Protein AF-A0A520BEA4-F1 (afdb_monomer)

Radius of gyration: 21.41 Å; Cα contacts (8 Å, |Δi|>4): 292; chains: 1; bounding box: 51×86×41 Å

Secondary structure (DSSP, 8-state):
--------------PEEEEEEETTEEEEEEE-GGG-----SS--HHHHHHHHHHHTTS--HHHHHHHHHHHHHHT--HHHHHHHHHHHHHHHS-TTT-HHHHHHHHHHHHHHTTB-EEEEEETTEEEEEEE--S--TTS-EEEETTEEEEETTGGGTGGG--GGGPEEP----TT--BPPP----------GGGPPP---EEEETTEEEE-

Sequence (211 aa):
MLLTYMLLCGISVMAQNRSFEFYDGTFNFNLDSSLIISTVNKPTTAEALNFYSKIESADTRTIISALKAYQEKHHLNDWIYYQLIRKTAEEISPKAENYFSYTLYKWYLLSKCGYDARIAIGNNQIVFYVNNDEDISDIPFFMIGDKKYMCLNYHDYGKLFKQSVYVPVKLKIPEATKPFSYKVTRMPEFKPETYEEKDLQFSYKQKVYHF

pLDDT: mean 88.9, std 13.66, range [36.91, 98.56]

Mean predicted aligned error: 8.43 Å

Solvent-accessible surface area (backbone atoms only — not comparable to full-atom values): 12857 Å² total; per-residue (Å²): 140,83,87,81,83,79,82,79,82,79,78,81,79,73,56,44,80,46,72,47,82,52,85,91,44,70,51,62,41,60,45,47,65,64,68,62,72,94,66,76,82,59,51,39,63,68,53,54,52,51,49,48,61,50,50,72,75,26,88,54,64,64,41,49,49,37,52,50,52,49,31,62,76,68,66,47,38,54,42,59,40,48,53,50,43,46,53,55,20,36,76,72,33,42,52,91,82,28,53,55,54,18,50,50,43,35,48,50,52,45,20,76,69,24,30,28,53,50,47,24,33,32,90,75,33,74,45,41,27,32,28,35,92,71,96,65,82,99,53,63,65,51,72,61,88,93,44,36,31,37,44,73,54,50,86,82,44,58,91,74,61,58,78,92,56,47,46,70,54,94,74,84,60,92,65,26,68,39,70,51,50,81,59,81,85,73,79,71,84,76,54,80,91,73,67,78,90,72,82,48,72,52,73,56,94,93,41,79,44,79,91

Structure (mmCIF, N/CA/C/O backbone):
data_AF-A0A520BEA4-F1
#
_entry.id   AF-A0A520BEA4-F1
#
loop_
_atom_site.group_PDB
_atom_site.id
_atom_site.type_symbol
_atom_site.label_atom_id
_atom_site.label_alt_id
_atom_site.label_comp_id
_atom_site.label_asym_id
_atom_site.label_entity_id
_atom_site.label_seq_id
_atom_site.pdbx_PDB_ins_code
_atom_site.Cartn_x
_atom_site.Cartn_y
_atom_site.Cartn_z
_atom_site.occupancy
_atom_site.B_iso_or_equiv
_atom_site.auth_seq_id
_atom_site.auth_comp_id
_atom_site.auth_asym_id
_atom_site.auth_atom_id
_atom_site.pdbx_PDB_model_num
ATOM 1 N N . MET A 1 1 ? 14.224 54.938 -21.711 1.00 40.47 1 MET A N 1
ATOM 2 C CA . MET A 1 1 ? 12.897 54.340 -21.466 1.00 40.47 1 MET A CA 1
ATOM 3 C C . MET A 1 1 ? 12.920 52.918 -22.016 1.00 40.47 1 MET A C 1
ATOM 5 O O . MET A 1 1 ? 12.660 52.728 -23.193 1.00 40.47 1 MET A O 1
ATOM 9 N N . LEU A 1 2 ? 13.350 51.944 -21.208 1.00 36.91 2 LEU A N 1
ATOM 10 C CA . LEU A 1 2 ? 13.285 50.517 -21.543 1.00 36.91 2 LEU A CA 1
ATOM 11 C C . LEU A 1 2 ? 12.286 49.885 -20.573 1.00 36.91 2 LEU A C 1
ATOM 13 O O . LEU A 1 2 ? 12.537 49.868 -19.371 1.00 36.91 2 LEU A O 1
ATOM 17 N N . LEU A 1 3 ? 11.142 49.434 -21.089 1.00 39.47 3 LEU A N 1
ATOM 18 C CA . LEU A 1 3 ? 10.190 48.630 -20.329 1.00 39.47 3 LEU A CA 1
ATOM 19 C C . LEU A 1 3 ? 10.568 47.156 -20.485 1.00 39.47 3 LEU A C 1
ATOM 21 O O . LEU A 1 3 ? 10.434 46.580 -21.563 1.00 39.47 3 LEU A O 1
ATOM 25 N N . THR A 1 4 ? 11.022 46.557 -19.393 1.00 40.44 4 THR A N 1
ATOM 26 C CA . THR A 1 4 ? 11.214 45.115 -19.259 1.00 40.44 4 THR A CA 1
ATOM 27 C C . THR A 1 4 ? 9.857 44.478 -18.962 1.00 40.44 4 THR A C 1
ATOM 29 O O . THR A 1 4 ? 9.287 44.707 -17.898 1.00 40.44 4 THR A O 1
ATOM 32 N N . TYR A 1 5 ? 9.318 43.688 -19.892 1.00 41.72 5 TYR A N 1
ATOM 33 C CA . TYR A 1 5 ? 8.146 42.850 -19.627 1.00 41.72 5 TYR A CA 1
ATOM 34 C C . TYR A 1 5 ? 8.597 41.585 -18.891 1.00 41.72 5 TYR A C 1
ATOM 36 O O . TYR A 1 5 ? 9.190 40.684 -19.480 1.00 41.72 5 TYR A O 1
ATOM 44 N N . MET A 1 6 ? 8.326 41.528 -17.589 1.00 44.56 6 MET A N 1
ATOM 45 C CA . MET A 1 6 ? 8.467 40.313 -16.795 1.00 44.56 6 MET A CA 1
ATOM 46 C C . MET A 1 6 ? 7.181 39.493 -16.958 1.00 44.56 6 MET A C 1
ATOM 48 O O . MET A 1 6 ? 6.139 39.826 -16.397 1.00 44.56 6 MET A O 1
ATOM 52 N N . LEU A 1 7 ? 7.241 38.442 -17.776 1.00 41.56 7 LEU A N 1
ATOM 53 C CA . LEU A 1 7 ? 6.174 37.449 -17.903 1.00 41.56 7 LEU A CA 1
ATOM 54 C C . LEU A 1 7 ? 6.155 36.585 -16.634 1.00 41.56 7 LEU A C 1
ATOM 56 O O . LEU A 1 7 ? 6.936 35.647 -16.489 1.00 41.56 7 LEU A O 1
ATOM 60 N N . LEU A 1 8 ? 5.262 36.916 -15.702 1.00 46.19 8 LEU A N 1
ATOM 61 C CA . LEU A 1 8 ? 4.878 36.026 -14.610 1.00 46.19 8 LEU A CA 1
ATOM 62 C C . LEU A 1 8 ? 4.000 34.910 -15.186 1.00 46.19 8 LEU A C 1
ATOM 64 O O . LEU A 1 8 ? 2.809 35.090 -15.430 1.00 46.19 8 LEU A O 1
ATOM 68 N N . CYS A 1 9 ? 4.608 33.750 -15.423 1.00 43.88 9 CYS A N 1
ATOM 69 C CA . CYS A 1 9 ? 3.880 32.524 -15.709 1.00 43.88 9 CYS A CA 1
ATOM 70 C C . CYS A 1 9 ? 3.243 32.039 -14.398 1.00 43.88 9 CYS A C 1
ATOM 72 O O . CYS A 1 9 ? 3.907 31.446 -13.549 1.00 43.88 9 CYS A O 1
ATOM 74 N N . GLY A 1 10 ? 1.966 32.361 -14.193 1.00 45.38 10 GLY A N 1
ATOM 75 C CA . GLY A 1 10 ? 1.183 31.819 -13.091 1.00 45.38 10 GLY A CA 1
ATOM 76 C C . GLY A 1 10 ? 0.816 30.369 -13.385 1.00 45.38 10 GLY A C 1
ATOM 77 O O . GLY A 1 10 ? -0.134 30.115 -14.119 1.00 45.38 10 GLY A O 1
ATOM 78 N N . ILE A 1 11 ? 1.544 29.415 -12.806 1.00 44.84 11 ILE A N 1
ATOM 79 C CA . ILE A 1 11 ? 1.041 28.046 -12.687 1.00 44.84 11 ILE A CA 1
ATOM 80 C C . ILE A 1 11 ? 0.104 28.048 -11.480 1.00 44.84 11 ILE A C 1
ATOM 82 O O . ILE A 1 11 ? 0.554 27.987 -10.337 1.00 44.84 11 ILE A O 1
ATOM 86 N N . SER A 1 12 ? -1.205 28.149 -11.708 1.00 46.19 12 SER A N 1
ATOM 87 C CA . SER A 1 12 ? -2.172 27.827 -10.660 1.00 46.19 12 SER A CA 1
ATOM 88 C C . SER A 1 12 ? -2.213 26.306 -10.507 1.00 46.19 12 SER A C 1
ATOM 90 O O . SER A 1 12 ? -2.948 25.618 -11.217 1.00 46.19 12 SER A O 1
ATOM 92 N N . VAL A 1 13 ? -1.394 25.768 -9.606 1.00 48.66 13 VAL A N 1
ATOM 93 C CA . VAL A 1 13 ? -1.541 24.385 -9.147 1.00 48.66 13 VAL A CA 1
ATOM 94 C C . VAL A 1 13 ? -2.756 24.357 -8.223 1.00 48.66 13 VAL A C 1
ATOM 96 O O . VAL A 1 13 ? -2.696 24.796 -7.077 1.00 48.66 13 VAL A O 1
ATOM 99 N N . MET A 1 14 ? -3.900 23.916 -8.746 1.00 56.31 14 MET A N 1
ATOM 100 C CA . MET A 1 14 ? -5.114 23.751 -7.948 1.00 56.31 14 MET A CA 1
ATOM 101 C C . MET A 1 14 ? -5.023 22.411 -7.228 1.00 56.31 14 MET A C 1
ATOM 103 O O . MET A 1 14 ? -5.387 21.368 -7.771 1.00 56.31 14 MET A O 1
ATOM 107 N N . ALA A 1 15 ? -4.497 22.433 -6.011 1.00 64.00 15 ALA A N 1
ATOM 108 C CA . ALA A 1 15 ? -4.550 21.274 -5.148 1.00 64.00 15 ALA A CA 1
ATOM 109 C C . ALA A 1 15 ? -6.000 21.051 -4.685 1.00 64.00 15 ALA A C 1
ATOM 111 O O . ALA A 1 15 ? -6.657 21.972 -4.196 1.00 64.00 15 ALA A O 1
ATOM 112 N N . GLN A 1 16 ? -6.525 19.845 -4.889 1.00 82.50 16 GLN A N 1
ATOM 113 C CA . GLN A 1 16 ? -7.922 19.530 -4.597 1.00 82.50 16 GLN A CA 1
ATOM 114 C C . GLN A 1 16 ? -8.034 18.958 -3.189 1.00 82.50 16 GLN A C 1
ATOM 116 O O . GLN A 1 16 ? -7.419 17.942 -2.874 1.00 82.50 16 GLN A O 1
ATOM 121 N N . ASN A 1 17 ? -8.847 19.581 -2.339 1.00 90.69 17 ASN A N 1
ATOM 122 C CA . ASN A 1 17 ? -9.174 18.996 -1.044 1.00 90.69 17 ASN A CA 1
ATOM 123 C C . ASN A 1 17 ? -10.128 17.815 -1.252 1.00 90.69 17 ASN A C 1
ATOM 125 O O . ASN A 1 17 ? -11.163 17.948 -1.904 1.00 90.69 17 ASN A O 1
ATOM 129 N N . ARG A 1 18 ? -9.759 16.662 -0.702 1.00 94.25 18 ARG A N 1
ATOM 130 C CA . ARG A 1 18 ? -10.525 15.418 -0.728 1.00 94.25 18 ARG A CA 1
ATOM 131 C C . ARG A 1 18 ? -10.861 15.016 0.698 1.00 94.25 18 ARG A C 1
ATOM 133 O O . ARG A 1 18 ? -10.076 15.248 1.622 1.00 94.25 18 ARG A O 1
ATOM 140 N N . SER A 1 19 ? -12.023 14.405 0.876 1.00 95.94 19 SER A N 1
ATOM 141 C CA . SER A 1 19 ? -12.445 13.911 2.176 1.00 95.94 19 SER A CA 1
ATOM 142 C C . SER A 1 19 ? -13.361 12.707 2.053 1.00 95.94 19 SER A C 1
ATOM 144 O O . SER A 1 19 ? -14.076 12.545 1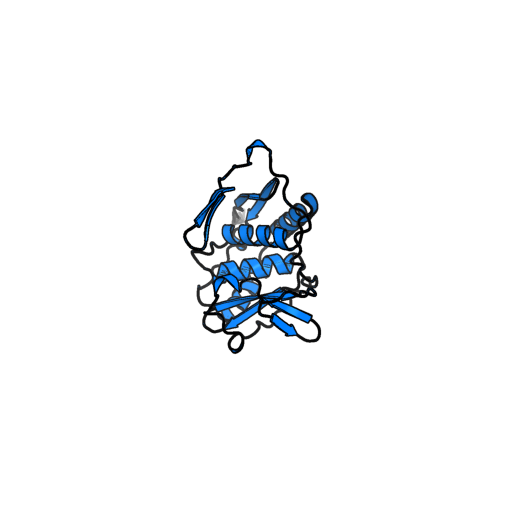.067 1.00 95.94 19 SER A O 1
ATOM 146 N N . PHE A 1 20 ? -13.322 11.850 3.067 1.00 96.44 20 PHE A N 1
ATOM 147 C CA . PHE A 1 20 ? -14.242 10.732 3.195 1.00 96.44 20 PHE A CA 1
ATOM 148 C C . PHE A 1 20 ? -14.382 10.303 4.656 1.00 96.44 20 PHE A C 1
ATOM 150 O O . PHE A 1 20 ? -13.460 10.455 5.460 1.00 96.44 20 PHE A O 1
ATOM 157 N N . GLU A 1 21 ? -15.527 9.717 4.998 1.00 94.50 21 GLU A N 1
ATOM 158 C CA . GLU A 1 21 ? -15.724 9.075 6.300 1.00 94.50 21 GLU A CA 1
ATOM 159 C C . GLU A 1 21 ? -14.868 7.811 6.418 1.00 94.50 21 GLU A C 1
ATOM 161 O O . GLU A 1 21 ? -14.779 7.003 5.482 1.00 94.50 21 GLU A O 1
ATOM 166 N N . PHE A 1 22 ? -14.211 7.641 7.562 1.00 93.56 22 PHE A N 1
ATOM 167 C CA . PHE A 1 22 ? -13.384 6.482 7.857 1.00 93.56 22 PHE A CA 1
ATOM 168 C C . PHE A 1 22 ? -13.255 6.272 9.364 1.00 93.56 22 PHE A C 1
ATOM 170 O O . PHE A 1 22 ? -12.781 7.158 10.069 1.00 93.56 22 PHE A O 1
ATOM 177 N N . TYR A 1 23 ? -13.568 5.070 9.852 1.00 89.44 23 TYR A N 1
ATOM 178 C CA . TYR A 1 23 ? -13.536 4.786 11.291 1.00 89.44 23 TYR A CA 1
ATOM 179 C C . TYR A 1 23 ? -14.450 5.783 12.039 1.00 89.44 23 TYR A C 1
ATOM 181 O O . TYR A 1 23 ? -15.554 6.049 11.571 1.00 89.44 23 TYR A O 1
ATOM 189 N N . ASP A 1 24 ? -13.986 6.385 13.131 1.00 86.06 24 ASP A N 1
ATOM 190 C CA . ASP A 1 24 ? -14.766 7.316 13.960 1.00 86.06 24 ASP A CA 1
ATOM 191 C C . ASP A 1 24 ? -14.642 8.796 13.516 1.00 86.06 24 ASP A C 1
ATOM 193 O O . ASP A 1 24 ? -14.728 9.711 14.338 1.00 86.06 24 ASP A O 1
ATOM 197 N N . GLY A 1 25 ? -14.361 9.074 12.237 1.00 90.75 25 GLY A N 1
ATOM 198 C CA . GLY A 1 25 ? -14.144 10.447 11.773 1.00 90.75 25 GLY A CA 1
ATOM 199 C C . GLY A 1 25 ? -14.131 10.644 10.259 1.00 90.75 25 GLY A C 1
ATOM 200 O O . GLY A 1 25 ? -14.373 9.731 9.473 1.00 90.75 25 GLY A O 1
ATOM 201 N N . THR A 1 26 ? -13.834 11.877 9.847 1.00 95.56 26 THR A N 1
ATOM 202 C CA . THR A 1 26 ? -13.618 12.244 8.443 1.00 95.56 26 THR A CA 1
ATOM 203 C C . THR A 1 26 ? -12.128 12.420 8.200 1.00 95.56 26 THR A C 1
ATOM 205 O O . THR A 1 26 ? -11.489 13.302 8.786 1.00 95.56 26 THR A O 1
ATOM 208 N N . PHE A 1 27 ? -11.568 11.606 7.310 1.00 97.88 27 PHE A N 1
ATOM 209 C CA . PHE A 1 27 ? -10.221 11.825 6.811 1.00 97.88 27 PHE A CA 1
ATOM 210 C C . PHE A 1 27 ? -10.254 12.930 5.758 1.00 97.88 27 PHE A C 1
ATOM 212 O O . PHE A 1 27 ? -11.071 12.889 4.841 1.00 97.88 27 PHE A O 1
ATOM 219 N N . ASN A 1 28 ? -9.375 13.920 5.900 1.00 97.44 28 ASN A N 1
ATOM 220 C CA . ASN A 1 28 ? -9.241 15.041 4.978 1.00 97.44 28 ASN A CA 1
ATOM 221 C C . ASN A 1 28 ? -7.795 15.094 4.501 1.00 97.44 28 ASN A C 1
ATOM 223 O O . ASN A 1 28 ? -6.873 15.032 5.316 1.00 97.44 28 ASN A O 1
ATOM 227 N N . PHE A 1 29 ? -7.594 15.242 3.199 1.00 95.69 29 PHE A N 1
ATOM 228 C CA . PHE A 1 29 ? -6.266 15.406 2.630 1.00 95.69 29 PHE A CA 1
ATOM 229 C C . PHE A 1 29 ? -6.307 16.308 1.405 1.00 95.69 29 PHE A C 1
ATOM 231 O O . PHE A 1 29 ? -7.340 16.499 0.766 1.00 95.69 29 PHE A O 1
ATOM 238 N N . ASN A 1 30 ? -5.155 16.880 1.091 1.00 92.69 30 ASN A N 1
ATOM 239 C CA . ASN A 1 30 ? -4.973 17.703 -0.084 1.00 92.69 30 ASN A CA 1
ATOM 240 C C . ASN A 1 30 ? -4.277 16.871 -1.167 1.00 92.69 30 ASN A C 1
ATOM 242 O O . ASN A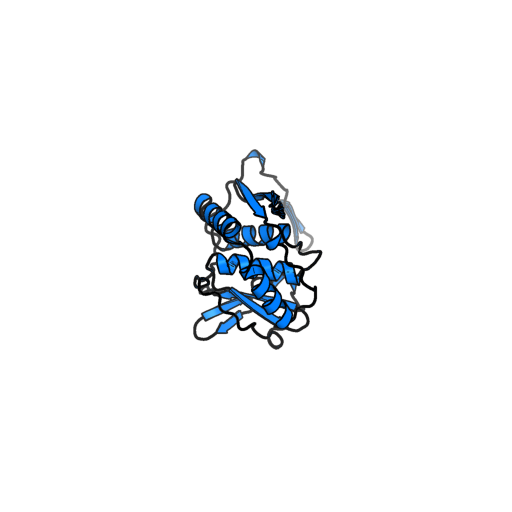 1 30 ? -3.242 16.254 -0.907 1.00 92.69 30 ASN A O 1
ATOM 246 N N . LEU A 1 31 ? -4.877 16.825 -2.354 1.00 90.38 31 LEU A N 1
ATOM 247 C CA . LEU A 1 31 ? -4.342 16.135 -3.516 1.00 90.38 31 LEU A CA 1
ATOM 248 C C . LEU A 1 31 ? -3.767 17.161 -4.490 1.00 90.38 31 LEU A C 1
ATOM 250 O O . LEU A 1 31 ? -4.496 17.789 -5.263 1.00 90.38 31 LEU A O 1
ATOM 254 N N . ASP A 1 32 ? -2.450 17.329 -4.439 1.00 88.88 32 ASP A N 1
ATOM 255 C CA . ASP A 1 32 ? -1.724 18.097 -5.440 1.00 88.88 32 ASP A CA 1
ATOM 256 C C . ASP A 1 32 ? -1.799 17.396 -6.805 1.00 88.88 32 ASP A C 1
ATOM 258 O O . ASP A 1 32 ? -1.722 16.170 -6.895 1.00 88.88 32 ASP A O 1
ATOM 262 N N . SER A 1 33 ? -1.939 18.161 -7.888 1.00 88.69 33 SER A N 1
ATOM 263 C CA . SER A 1 33 ? -2.047 17.583 -9.235 1.00 88.69 33 SER A CA 1
ATOM 264 C C . SER A 1 33 ? -0.785 16.810 -9.649 1.00 88.69 33 SER A C 1
ATOM 266 O O . SER A 1 33 ? -0.883 15.865 -10.428 1.00 88.69 33 SER A O 1
ATOM 268 N N . SER A 1 34 ? 0.388 17.152 -9.099 1.00 90.50 34 SER A N 1
ATOM 269 C CA . SER A 1 34 ? 1.639 16.405 -9.302 1.00 90.50 34 SER A CA 1
ATOM 270 C C . SER A 1 34 ? 1.606 14.991 -8.717 1.00 90.50 34 SER A C 1
ATOM 272 O O . SER A 1 34 ? 2.386 14.141 -9.139 1.00 90.50 34 SER A O 1
ATOM 274 N N . LEU A 1 35 ? 0.680 14.707 -7.794 1.00 92.19 35 LEU A N 1
ATOM 275 C CA . LEU A 1 35 ? 0.478 13.373 -7.237 1.00 92.19 35 LEU A CA 1
ATOM 276 C C . LEU A 1 35 ? -0.345 12.469 -8.154 1.00 92.19 35 LEU A C 1
ATOM 278 O O . LEU A 1 35 ? -0.434 11.281 -7.861 1.00 92.19 35 LEU A O 1
ATOM 282 N N . ILE A 1 36 ? -0.931 12.981 -9.241 1.00 93.44 36 ILE A N 1
ATOM 283 C CA . ILE A 1 36 ? -1.714 12.200 -10.207 1.00 93.44 36 ILE A CA 1
ATOM 284 C C . ILE A 1 36 ? -0.777 11.714 -11.322 1.00 93.44 36 ILE A C 1
ATOM 286 O O . ILE A 1 36 ? -0.518 12.403 -12.310 1.00 93.44 36 ILE A O 1
ATOM 290 N N . ILE A 1 37 ? -0.243 10.503 -11.162 1.00 94.88 37 ILE A N 1
ATOM 291 C CA . ILE A 1 37 ? 0.755 9.924 -12.061 1.00 94.88 37 ILE A CA 1
ATOM 292 C C . ILE A 1 37 ? 0.074 9.056 -13.116 1.00 94.88 37 ILE A C 1
ATOM 294 O O . ILE A 1 37 ? -0.406 7.954 -12.838 1.00 94.88 37 ILE A O 1
ATOM 298 N N . SER A 1 38 ? 0.111 9.512 -14.369 1.00 89.94 38 SER A N 1
ATOM 299 C CA . SER A 1 38 ? -0.324 8.691 -15.500 1.00 89.94 38 SER A CA 1
ATOM 300 C C . SER A 1 38 ? 0.540 7.430 -15.603 1.00 89.94 38 SER A C 1
ATOM 302 O O . SER A 1 38 ? 1.764 7.501 -15.760 1.00 89.94 38 SER A O 1
ATOM 304 N N . THR A 1 39 ? -0.117 6.276 -15.491 1.00 91.94 39 THR A N 1
ATOM 305 C CA . THR A 1 39 ? 0.502 4.950 -15.497 1.00 91.94 39 THR A CA 1
ATOM 306 C C . THR A 1 39 ? -0.229 4.077 -16.509 1.00 91.94 39 THR A C 1
ATOM 308 O O . THR A 1 39 ? -1.457 4.000 -16.489 1.00 91.94 39 THR A O 1
ATOM 311 N N . VAL A 1 40 ? 0.498 3.377 -17.378 1.00 91.25 40 VAL A N 1
ATOM 312 C CA . VAL A 1 40 ? -0.112 2.394 -18.285 1.00 91.25 40 VAL A CA 1
ATOM 313 C C . VAL A 1 40 ? -0.555 1.181 -17.465 1.00 91.25 40 VAL A C 1
ATOM 315 O O . VAL A 1 40 ? 0.211 0.688 -16.638 1.00 91.25 40 VAL A O 1
ATOM 318 N N . ASN A 1 41 ? -1.771 0.670 -17.687 1.00 91.62 41 ASN A N 1
ATOM 319 C CA . ASN A 1 41 ? -2.283 -0.521 -16.994 1.00 91.62 41 ASN A CA 1
ATOM 320 C C . ASN A 1 41 ? -1.648 -1.818 -17.544 1.00 91.62 41 ASN A C 1
ATOM 322 O O . ASN A 1 41 ? -2.313 -2.696 -18.090 1.00 91.62 41 ASN A O 1
ATOM 326 N N . LYS A 1 42 ? -0.319 -1.897 -17.454 1.00 93.62 42 LYS A N 1
ATOM 327 C CA . LYS A 1 42 ? 0.512 -3.019 -17.882 1.00 93.62 42 LYS A CA 1
ATOM 328 C C . LYS A 1 42 ? 1.596 -3.244 -16.826 1.00 93.62 42 LYS A C 1
ATOM 330 O O . LYS A 1 42 ? 2.623 -2.561 -16.861 1.00 93.62 42 LYS A O 1
ATOM 335 N N . PRO A 1 43 ? 1.391 -4.185 -15.887 1.00 95.38 43 PRO A N 1
ATOM 336 C CA . PRO A 1 43 ? 2.343 -4.431 -14.813 1.00 95.38 43 PRO A CA 1
ATOM 337 C C . PRO A 1 43 ? 3.713 -4.858 -15.343 1.00 95.38 43 PRO A C 1
ATOM 339 O O . PRO A 1 43 ? 3.895 -5.977 -15.821 1.00 95.38 43 PRO A O 1
ATOM 342 N N . THR A 1 44 ? 4.695 -3.961 -15.244 1.00 96.69 44 THR A N 1
ATOM 343 C CA . THR A 1 44 ? 6.106 -4.242 -15.540 1.00 96.69 44 THR A CA 1
ATOM 344 C C . THR A 1 44 ? 7.005 -3.555 -14.518 1.00 96.69 44 THR A C 1
ATOM 346 O O . THR A 1 44 ? 6.658 -2.506 -13.974 1.00 96.69 44 THR A O 1
ATOM 349 N N . THR A 1 45 ? 8.188 -4.122 -14.276 1.00 96.75 45 THR A N 1
ATOM 350 C CA . THR A 1 45 ? 9.200 -3.504 -13.405 1.00 96.75 45 THR A CA 1
ATOM 351 C C . THR A 1 45 ? 9.591 -2.112 -13.892 1.00 96.75 45 THR A C 1
ATOM 353 O O . THR A 1 45 ? 9.721 -1.206 -13.078 1.00 96.75 45 THR A O 1
ATOM 356 N N . ALA A 1 46 ? 9.726 -1.918 -15.208 1.00 96.00 46 ALA A N 1
ATOM 357 C CA . ALA A 1 46 ? 10.053 -0.616 -15.787 1.00 96.00 46 ALA A CA 1
ATOM 358 C C . ALA A 1 46 ? 8.987 0.440 -15.454 1.00 96.00 46 ALA A C 1
ATOM 360 O O . ALA A 1 46 ? 9.336 1.532 -15.014 1.00 96.00 46 ALA A O 1
ATOM 361 N N . GLU A 1 47 ? 7.699 0.098 -15.571 1.00 96.94 47 GLU A N 1
ATOM 362 C CA . GLU A 1 47 ? 6.626 1.037 -15.226 1.00 96.94 47 GLU A CA 1
ATOM 363 C C . GLU A 1 47 ? 6.529 1.317 -13.726 1.00 96.94 47 GLU A C 1
ATOM 365 O O . GLU A 1 47 ? 6.282 2.454 -13.336 1.00 96.94 47 GLU A O 1
ATOM 370 N N . ALA A 1 48 ? 6.788 0.328 -12.865 1.00 97.50 48 ALA A N 1
ATOM 371 C CA . ALA A 1 48 ? 6.848 0.566 -11.422 1.00 97.50 48 ALA A CA 1
ATOM 372 C C . ALA A 1 48 ? 7.985 1.533 -11.040 1.00 97.50 48 ALA A C 1
ATOM 374 O O . ALA A 1 48 ? 7.795 2.414 -10.202 1.00 97.50 48 ALA A O 1
ATOM 375 N N . LEU A 1 49 ? 9.155 1.402 -11.676 1.00 96.81 49 LEU A N 1
ATOM 376 C CA . LEU A 1 49 ? 10.288 2.310 -11.467 1.00 96.81 49 LEU A CA 1
ATOM 377 C C . LEU A 1 49 ? 10.010 3.714 -12.025 1.00 96.81 49 LEU A C 1
ATOM 379 O O . LEU A 1 49 ? 10.342 4.705 -11.378 1.00 96.81 49 LEU A O 1
ATOM 383 N N . ASN A 1 50 ? 9.363 3.803 -13.189 1.00 96.56 50 ASN A N 1
ATOM 384 C CA . ASN A 1 50 ? 8.919 5.062 -13.788 1.00 96.56 50 ASN A CA 1
ATOM 385 C C . ASN A 1 50 ? 7.913 5.791 -12.884 1.00 96.56 50 ASN A C 1
ATOM 387 O O . ASN A 1 50 ? 8.077 6.978 -12.610 1.00 96.56 50 ASN A O 1
ATOM 391 N N . PHE A 1 51 ? 6.908 5.072 -12.371 1.00 97.56 51 PHE A N 1
ATOM 392 C CA . PHE A 1 51 ? 5.966 5.597 -11.383 1.00 97.56 51 PHE A CA 1
ATOM 393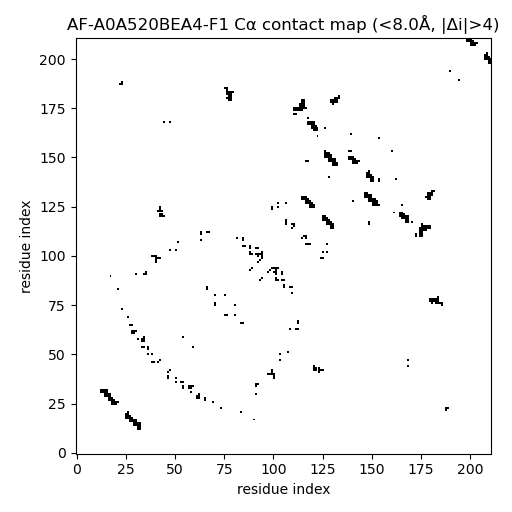 C C . PHE A 1 51 ? 6.702 6.138 -10.156 1.00 97.56 51 PHE A C 1
ATOM 395 O O . PHE A 1 51 ? 6.499 7.295 -9.792 1.00 97.56 51 PHE A O 1
ATOM 402 N N . TYR A 1 52 ? 7.592 5.331 -9.565 1.00 97.25 52 TYR A N 1
ATOM 403 C CA . TYR A 1 52 ? 8.349 5.721 -8.376 1.00 97.25 52 TYR A CA 1
ATOM 404 C C . TYR A 1 52 ? 9.170 6.998 -8.607 1.00 97.25 52 TYR A C 1
ATOM 406 O O . TYR A 1 52 ? 9.115 7.925 -7.805 1.00 97.25 52 TYR A O 1
ATOM 414 N N . SER A 1 53 ? 9.888 7.082 -9.730 1.00 95.62 53 SER A N 1
ATOM 415 C CA . SER A 1 53 ? 10.687 8.264 -10.066 1.00 95.62 53 SER A CA 1
ATOM 416 C C . SER A 1 53 ? 9.844 9.533 -10.191 1.00 95.62 53 SER A C 1
ATOM 418 O O . SER A 1 53 ? 10.322 10.609 -9.839 1.00 95.62 53 SER A O 1
ATOM 420 N N . LYS A 1 54 ? 8.617 9.430 -10.713 1.00 96.31 54 LYS A N 1
ATOM 421 C CA . LYS A 1 54 ? 7.717 10.579 -10.865 1.00 96.31 54 LYS A CA 1
ATOM 422 C C . LYS A 1 54 ? 7.116 10.998 -9.529 1.00 96.31 54 LYS A C 1
ATOM 424 O O . LYS A 1 54 ? 7.168 12.176 -9.191 1.00 96.31 54 LYS A O 1
ATOM 429 N N . ILE A 1 55 ? 6.584 10.049 -8.759 1.00 95.94 55 ILE A N 1
ATOM 430 C CA . ILE A 1 55 ? 5.925 10.367 -7.486 1.00 95.94 55 ILE A CA 1
ATOM 431 C C . ILE A 1 55 ? 6.911 10.894 -6.435 1.00 95.94 55 ILE A C 1
ATOM 433 O O . ILE A 1 55 ? 6.544 11.766 -5.660 1.00 95.94 55 ILE A O 1
ATOM 437 N N . GLU A 1 56 ? 8.175 10.458 -6.446 1.00 94.44 56 GLU A N 1
ATOM 438 C CA . GLU A 1 56 ? 9.207 11.015 -5.555 1.00 94.44 56 GLU A CA 1
ATOM 439 C C . GLU A 1 56 ? 9.575 12.469 -5.881 1.00 94.44 56 GLU A C 1
ATOM 441 O O . GLU A 1 56 ? 10.113 13.167 -5.026 1.00 94.44 56 GLU A O 1
ATOM 446 N N . SER A 1 57 ? 9.289 12.944 -7.099 1.00 92.50 57 SER A N 1
ATOM 447 C CA . SER A 1 57 ? 9.469 14.357 -7.458 1.00 92.50 57 SER A CA 1
ATOM 448 C C . SER A 1 57 ? 8.291 15.246 -7.038 1.00 92.50 57 SER A C 1
ATOM 450 O O . SER A 1 57 ? 8.413 16.470 -7.060 1.00 92.50 57 SER A O 1
ATOM 452 N N . ALA A 1 58 ? 7.163 14.641 -6.654 1.00 92.69 58 ALA A N 1
ATOM 453 C CA . ALA A 1 58 ? 5.973 15.340 -6.191 1.00 92.69 58 ALA A CA 1
ATOM 454 C C . ALA A 1 58 ? 6.045 15.640 -4.685 1.00 92.69 58 ALA A C 1
ATOM 456 O O . ALA A 1 58 ? 6.715 14.945 -3.917 1.00 92.69 58 ALA A O 1
ATOM 457 N N . ASP A 1 59 ? 5.309 16.659 -4.233 1.00 90.62 59 ASP A N 1
ATOM 458 C CA . ASP A 1 59 ? 5.208 16.950 -2.803 1.00 90.62 59 ASP A CA 1
ATOM 459 C C . ASP A 1 59 ? 4.207 16.012 -2.117 1.00 90.62 59 ASP A C 1
ATOM 461 O O . ASP A 1 59 ? 3.006 16.267 -2.050 1.00 90.62 59 ASP A O 1
ATOM 465 N N . THR A 1 60 ? 4.717 14.908 -1.577 1.00 94.00 60 THR A N 1
ATOM 466 C CA . THR A 1 60 ? 3.918 13.919 -0.841 1.00 94.00 60 THR A CA 1
ATOM 467 C C . THR A 1 60 ? 3.838 14.217 0.657 1.00 94.00 60 THR A C 1
ATOM 469 O O . THR A 1 60 ? 3.162 13.504 1.400 1.00 94.00 60 THR A O 1
ATOM 472 N N . ARG A 1 61 ? 4.499 15.273 1.153 1.00 94.00 61 ARG A N 1
ATOM 473 C CA . ARG A 1 61 ? 4.624 15.517 2.600 1.00 94.00 61 ARG A CA 1
ATOM 474 C C . ARG A 1 61 ? 3.272 15.758 3.254 1.00 94.00 61 ARG A C 1
ATOM 476 O O . ARG A 1 61 ? 3.021 15.228 4.335 1.00 94.00 61 ARG A O 1
ATOM 483 N N . THR A 1 62 ? 2.400 16.526 2.607 1.00 94.81 62 THR A N 1
ATOM 484 C CA . THR A 1 62 ? 1.077 16.893 3.133 1.00 94.81 62 THR A CA 1
ATOM 485 C C . THR A 1 62 ? 0.185 15.668 3.326 1.00 94.81 62 THR A C 1
ATOM 487 O O . THR A 1 62 ? -0.328 15.456 4.424 1.00 94.81 62 THR A O 1
ATOM 490 N N . ILE A 1 63 ? 0.062 14.811 2.308 1.00 96.75 63 ILE A N 1
ATOM 491 C CA . ILE A 1 63 ? -0.752 13.590 2.375 1.00 96.75 63 ILE A CA 1
ATOM 492 C C . ILE A 1 63 ? -0.177 12.562 3.357 1.00 96.75 63 ILE A C 1
ATOM 494 O O . ILE A 1 63 ? -0.928 11.980 4.138 1.00 96.75 63 ILE A O 1
ATOM 498 N N . ILE A 1 64 ? 1.149 12.382 3.395 1.00 97.62 64 ILE A N 1
ATOM 499 C CA . ILE A 1 64 ? 1.792 11.467 4.349 1.00 97.62 64 ILE A CA 1
ATOM 500 C C . ILE A 1 64 ? 1.620 11.964 5.789 1.00 97.62 64 ILE A C 1
ATOM 502 O O . ILE A 1 64 ? 1.366 11.160 6.687 1.00 97.62 64 ILE A O 1
ATOM 506 N N . SER A 1 65 ? 1.707 13.277 6.015 1.00 97.56 65 SER A N 1
ATOM 507 C CA . SER A 1 65 ? 1.488 13.874 7.338 1.00 97.56 65 SER A CA 1
ATOM 508 C C . SER A 1 65 ? 0.030 13.738 7.773 1.00 97.56 65 SER A C 1
ATOM 510 O O . SER A 1 65 ? -0.223 13.383 8.919 1.00 97.56 65 SER A O 1
ATOM 512 N N . ALA A 1 66 ? -0.925 13.942 6.859 1.00 98.06 66 ALA A N 1
ATOM 513 C CA . ALA A 1 66 ? -2.346 13.742 7.132 1.00 98.06 66 ALA A CA 1
ATOM 514 C C . ALA A 1 66 ? -2.651 12.286 7.518 1.00 98.06 66 ALA A C 1
ATOM 516 O O . ALA A 1 66 ? -3.325 12.049 8.519 1.00 98.06 66 ALA A O 1
ATOM 517 N N . LEU A 1 67 ? -2.119 11.311 6.768 1.00 98.56 67 LEU A N 1
ATOM 518 C CA . LEU A 1 67 ? -2.279 9.884 7.067 1.00 98.56 67 LEU A CA 1
ATOM 519 C C . LEU A 1 67 ? -1.742 9.538 8.465 1.00 98.56 67 LEU A C 1
ATOM 521 O O . LEU A 1 67 ? -2.472 8.958 9.270 1.00 98.56 67 LEU A O 1
ATOM 525 N N . LYS A 1 68 ? -0.507 9.949 8.784 1.00 98.44 68 LYS A N 1
ATOM 526 C CA . LYS A 1 68 ? 0.111 9.694 10.097 1.00 98.44 68 LYS A CA 1
ATOM 527 C C . LYS A 1 68 ? -0.649 10.374 11.236 1.00 98.44 68 LYS A C 1
ATOM 529 O O . LYS A 1 68 ? -0.958 9.727 12.229 1.00 98.44 68 LYS A O 1
ATOM 534 N N . ALA A 1 69 ? -1.027 11.641 11.066 1.00 98.38 69 ALA A N 1
ATOM 535 C CA . ALA A 1 69 ? -1.805 12.370 12.065 1.00 98.38 69 ALA A CA 1
ATOM 536 C C . ALA A 1 69 ? -3.164 11.701 12.329 1.00 98.38 69 ALA A C 1
ATOM 538 O O . ALA A 1 69 ? -3.604 11.625 13.474 1.00 98.38 69 ALA A O 1
ATOM 539 N N . TYR A 1 70 ? -3.820 11.173 11.289 1.00 98.19 70 TYR A N 1
ATOM 540 C CA . TYR A 1 70 ? -5.069 10.430 11.450 1.00 98.19 70 TYR A CA 1
ATOM 541 C C . TYR A 1 70 ? -4.858 9.099 12.180 1.00 98.19 70 TYR A C 1
ATOM 543 O O . TYR A 1 70 ? -5.636 8.760 13.072 1.00 98.19 70 TYR A O 1
ATOM 551 N N . GLN A 1 71 ? -3.794 8.365 11.835 1.00 97.25 71 GLN A N 1
ATOM 552 C CA . GLN A 1 71 ? -3.410 7.133 12.525 1.00 97.25 71 GLN A CA 1
ATOM 553 C C . GLN A 1 71 ? -3.220 7.369 14.024 1.00 97.25 71 GLN A C 1
ATOM 555 O O . GLN A 1 71 ? -3.781 6.630 14.831 1.00 97.25 71 GLN A O 1
ATOM 560 N N . GLU A 1 72 ? -2.450 8.398 14.380 1.00 96.81 72 GLU A N 1
ATOM 561 C CA . GLU A 1 72 ? -2.145 8.754 15.764 1.00 96.81 72 GLU A CA 1
ATOM 562 C C . GLU A 1 72 ? -3.399 9.201 16.514 1.00 96.81 72 GLU A C 1
ATOM 564 O O . GLU A 1 72 ? -3.704 8.652 17.571 1.00 96.81 72 GLU A O 1
ATOM 569 N N . LYS A 1 73 ? -4.171 10.131 15.937 1.00 96.19 73 LYS A N 1
ATOM 570 C CA . LYS A 1 73 ? -5.392 10.677 16.546 1.00 96.19 73 LYS A CA 1
ATOM 571 C C . LYS A 1 73 ? -6.431 9.600 16.860 1.00 96.19 73 LYS A C 1
ATOM 573 O O . LYS A 1 73 ? -7.091 9.674 17.891 1.00 96.19 73 LYS A O 1
ATOM 578 N N . HIS A 1 74 ? -6.611 8.636 15.960 1.00 93.69 74 HIS A N 1
ATOM 579 C CA . HIS A 1 74 ? -7.622 7.586 16.110 1.00 93.69 74 HIS A CA 1
ATOM 580 C C . HIS A 1 74 ? -7.053 6.277 16.677 1.00 93.69 74 HIS A C 1
ATOM 582 O O . HIS A 1 74 ? -7.796 5.306 16.829 1.00 93.69 74 HIS A O 1
ATOM 588 N N . HIS A 1 75 ? -5.760 6.249 17.019 1.00 93.62 75 HIS A N 1
ATOM 589 C CA . HIS A 1 75 ? -5.053 5.068 17.516 1.00 93.62 75 HIS A CA 1
ATOM 590 C C . HIS A 1 75 ? -5.274 3.835 16.626 1.00 93.62 75 HIS A C 1
ATOM 592 O O . HIS A 1 75 ? -5.587 2.743 17.108 1.00 93.62 75 HIS A O 1
ATOM 598 N N . LEU A 1 76 ? -5.166 4.018 15.306 1.00 95.50 76 LEU A N 1
ATOM 599 C CA . LEU A 1 76 ? -5.412 2.939 14.355 1.00 95.50 76 LEU A CA 1
ATOM 600 C C . LEU A 1 76 ? -4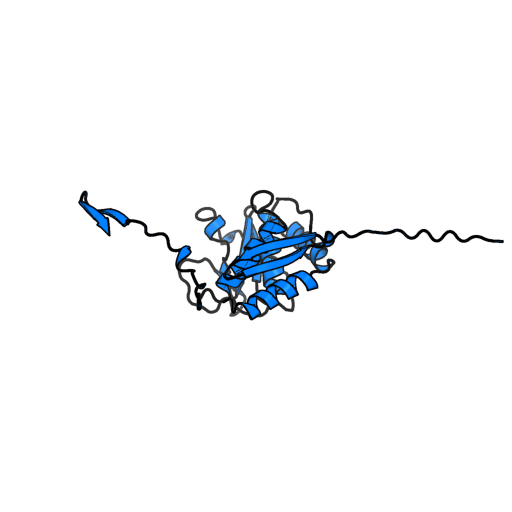.290 1.900 14.446 1.00 95.50 76 LEU A C 1
ATOM 602 O O . LEU A 1 76 ? -3.110 2.223 14.282 1.00 95.50 76 LEU A O 1
ATOM 606 N N . ASN A 1 77 ? -4.666 0.635 14.642 1.00 95.62 77 ASN A N 1
ATOM 607 C CA . ASN A 1 77 ? -3.745 -0.476 14.420 1.00 95.62 77 ASN A CA 1
ATOM 608 C C . ASN A 1 77 ? -3.350 -0.560 12.939 1.00 95.62 77 ASN A C 1
ATOM 610 O O . ASN A 1 77 ? -4.014 0.002 12.067 1.00 95.62 77 ASN A O 1
ATOM 614 N N . ASP A 1 78 ? -2.267 -1.277 12.660 1.00 97.00 78 ASP A N 1
ATOM 615 C CA . ASP A 1 78 ? -1.665 -1.365 11.330 1.00 97.00 78 ASP A CA 1
ATOM 616 C C . ASP A 1 78 ? -2.654 -1.859 10.259 1.00 97.00 78 ASP A C 1
ATOM 618 O O . ASP A 1 78 ? -2.697 -1.296 9.163 1.00 97.00 78 ASP A O 1
ATOM 622 N N . TRP A 1 79 ? -3.508 -2.835 10.589 1.00 95.25 79 TRP A N 1
ATOM 623 C CA . TRP A 1 79 ? -4.541 -3.322 9.675 1.00 95.25 79 TRP A CA 1
ATOM 624 C C . TRP A 1 79 ? -5.553 -2.235 9.308 1.00 95.25 79 TRP A C 1
ATOM 626 O O . TRP A 1 79 ? -5.766 -1.960 8.127 1.00 95.25 79 TRP A O 1
ATOM 636 N N . ILE A 1 80 ? -6.147 -1.564 10.297 1.00 96.62 80 ILE A N 1
ATOM 637 C CA . ILE A 1 80 ? -7.110 -0.484 10.035 1.00 96.62 80 ILE A CA 1
ATOM 638 C C . ILE A 1 80 ? -6.429 0.708 9.354 1.00 96.62 80 ILE A C 1
ATOM 640 O O . ILE A 1 80 ? -6.999 1.313 8.448 1.00 96.62 80 ILE A O 1
ATOM 644 N N . TYR A 1 81 ? -5.184 1.015 9.709 1.00 98.00 81 TYR A N 1
ATOM 645 C CA . TYR A 1 81 ? -4.428 2.062 9.038 1.00 98.00 81 TYR A CA 1
ATOM 646 C C . TYR A 1 81 ? -4.157 1.737 7.564 1.00 98.00 81 TYR A C 1
ATOM 648 O O . TYR A 1 81 ? -4.283 2.600 6.694 1.00 98.00 81 TYR A O 1
ATOM 656 N N . TYR A 1 82 ? -3.878 0.475 7.239 1.00 97.94 82 TYR A N 1
ATOM 657 C CA . TYR A 1 82 ? -3.799 0.048 5.849 1.00 97.94 82 TYR A CA 1
ATOM 658 C C . TYR A 1 82 ? -5.132 0.226 5.114 1.00 97.94 82 TYR A C 1
ATOM 660 O O . TYR A 1 82 ? -5.136 0.646 3.958 1.00 97.94 82 TYR A O 1
ATOM 668 N N . GLN A 1 83 ? -6.270 -0.018 5.767 1.00 97.12 83 GLN A N 1
ATOM 669 C CA . GLN A 1 83 ? -7.581 0.239 5.164 1.00 97.12 83 GLN A CA 1
ATOM 670 C C . GLN A 1 83 ? -7.796 1.730 4.850 1.00 97.12 83 GLN A C 1
ATOM 672 O O . GLN A 1 83 ? -8.364 2.041 3.801 1.00 97.12 83 GLN A O 1
ATOM 677 N N . LEU A 1 84 ? -7.276 2.643 5.682 1.00 98.44 84 LEU A N 1
ATOM 678 C CA . LEU A 1 84 ? -7.249 4.077 5.373 1.00 98.44 84 LEU A CA 1
ATOM 679 C C . LEU A 1 84 ? -6.416 4.340 4.113 1.00 98.44 84 LEU A C 1
ATOM 681 O O . LEU A 1 84 ? -6.902 4.959 3.171 1.00 98.44 84 LEU A O 1
ATOM 685 N N . ILE A 1 85 ? -5.196 3.799 4.055 1.00 98.56 85 ILE A N 1
ATOM 686 C CA . ILE A 1 85 ? -4.297 3.943 2.900 1.00 98.56 85 ILE A CA 1
ATOM 687 C C . ILE A 1 85 ? -4.927 3.386 1.616 1.00 98.56 85 ILE A C 1
ATOM 689 O O . ILE A 1 85 ? -4.805 4.002 0.560 1.00 98.56 85 ILE A O 1
ATOM 693 N N . ARG A 1 86 ? -5.629 2.247 1.684 1.00 98.00 86 ARG A N 1
ATOM 694 C CA . ARG A 1 86 ? -6.359 1.676 0.539 1.00 98.00 86 ARG A CA 1
ATOM 695 C C . ARG A 1 86 ? -7.422 2.627 0.012 1.00 98.00 86 ARG A C 1
ATOM 697 O O . ARG A 1 86 ? -7.543 2.747 -1.202 1.00 98.00 86 ARG A O 1
ATOM 704 N N . LYS A 1 87 ? -8.192 3.259 0.902 1.00 98.31 87 LYS A N 1
ATOM 705 C CA . LYS A 1 87 ? -9.242 4.207 0.518 1.00 98.31 87 LYS A CA 1
ATOM 706 C C . LYS A 1 87 ? -8.637 5.491 -0.050 1.00 98.31 87 LYS A C 1
ATOM 708 O O . LYS A 1 87 ? -9.082 5.957 -1.086 1.00 98.31 87 LYS A O 1
ATOM 713 N N . THR A 1 88 ? -7.545 5.984 0.531 1.00 98.38 88 THR A N 1
ATOM 714 C CA . THR A 1 88 ? -6.785 7.112 -0.027 1.00 98.38 88 THR A CA 1
ATOM 715 C C . THR A 1 88 ? -6.222 6.798 -1.415 1.00 98.38 88 THR A C 1
ATOM 717 O O . THR A 1 88 ? -6.310 7.631 -2.307 1.00 98.38 88 THR A O 1
ATOM 720 N N . ALA A 1 89 ? -5.681 5.597 -1.637 1.00 97.94 89 ALA A N 1
ATOM 721 C CA . ALA A 1 89 ? -5.219 5.178 -2.959 1.00 97.94 89 ALA A CA 1
ATOM 722 C C . ALA A 1 89 ? -6.370 5.085 -3.977 1.00 97.94 89 ALA A C 1
ATOM 724 O O . ALA A 1 89 ? -6.165 5.446 -5.130 1.00 97.94 89 ALA A O 1
ATOM 725 N N . GLU A 1 90 ? -7.564 4.653 -3.552 1.00 97.62 90 GLU A N 1
ATOM 726 C CA . GLU A 1 90 ? -8.768 4.605 -4.398 1.00 97.62 90 GLU A CA 1
ATOM 727 C C . GLU A 1 90 ? -9.185 6.006 -4.868 1.00 97.62 90 GLU A C 1
ATOM 729 O O . GLU A 1 90 ? -9.485 6.188 -6.042 1.00 97.62 90 GLU A O 1
ATOM 734 N N . GLU A 1 91 ? -9.131 7.007 -3.982 1.00 96.62 91 GLU A N 1
ATOM 735 C CA . GLU A 1 91 ? -9.439 8.406 -4.324 1.00 96.62 91 GLU A CA 1
ATOM 736 C C . GLU A 1 91 ? -8.451 9.020 -5.330 1.00 96.62 91 GLU A C 1
ATOM 738 O O . GLU A 1 91 ? -8.808 9.938 -6.067 1.00 96.62 91 GLU A O 1
ATOM 743 N N . ILE A 1 92 ? -7.198 8.550 -5.344 1.00 96.06 92 ILE A N 1
ATOM 744 C CA . ILE A 1 92 ? -6.151 9.058 -6.246 1.00 96.06 92 ILE A CA 1
ATOM 745 C C . ILE A 1 92 ? -6.169 8.313 -7.582 1.00 96.06 92 ILE A C 1
ATOM 747 O O . ILE A 1 92 ? -6.023 8.918 -8.642 1.00 96.06 92 ILE A O 1
ATOM 751 N N . SER A 1 93 ? -6.294 6.989 -7.525 1.00 96.44 93 SER A N 1
ATOM 752 C CA . SER A 1 93 ? -6.250 6.098 -8.676 1.00 96.44 93 SER A CA 1
ATOM 753 C C . SER A 1 93 ? -7.245 4.957 -8.461 1.00 96.44 93 SER A C 1
ATOM 755 O O . SER A 1 93 ? -6.902 3.963 -7.811 1.00 96.44 93 SER A O 1
ATOM 757 N N . PRO A 1 94 ? -8.475 5.087 -8.989 1.00 96.38 94 PRO A N 1
ATOM 758 C CA . PRO A 1 94 ? -9.520 4.097 -8.778 1.00 96.38 94 PRO A CA 1
ATOM 759 C C . PRO A 1 94 ? -9.096 2.701 -9.242 1.00 96.38 94 PRO A C 1
ATOM 761 O O . PRO A 1 94 ? -8.602 2.509 -10.361 1.00 96.38 94 PRO A O 1
ATOM 764 N N . LYS A 1 95 ? -9.335 1.689 -8.401 1.00 95.88 95 LYS A N 1
ATOM 765 C CA . LYS A 1 95 ? -8.962 0.291 -8.669 1.00 95.88 95 LYS A CA 1
ATOM 766 C C . LYS A 1 95 ? -9.586 -0.222 -9.965 1.00 95.88 95 LYS A C 1
ATOM 768 O O . LYS A 1 95 ? -8.951 -0.992 -10.688 1.00 95.88 95 LYS A O 1
ATOM 773 N N . ALA A 1 96 ? -10.827 0.185 -10.233 1.00 96.06 96 ALA A N 1
ATOM 774 C CA . ALA A 1 96 ? -11.588 -0.226 -11.410 1.00 96.06 96 ALA A CA 1
ATOM 775 C C . ALA A 1 96 ? -10.986 0.301 -12.724 1.00 96.06 96 ALA A C 1
ATOM 777 O O . ALA A 1 96 ? -11.091 -0.363 -13.752 1.00 96.06 96 ALA A O 1
ATOM 778 N N . GLU A 1 97 ? -10.331 1.462 -12.685 1.00 95.88 97 GLU A N 1
ATOM 779 C CA . GLU A 1 97 ? -9.716 2.083 -13.859 1.00 95.88 97 GLU A CA 1
ATOM 780 C C . GLU A 1 97 ? -8.311 1.529 -14.105 1.00 95.88 97 GLU A C 1
ATOM 782 O O . GLU A 1 97 ? -7.943 1.197 -15.236 1.00 95.88 97 GLU A O 1
ATOM 787 N N . ASN A 1 98 ? -7.510 1.409 -13.042 1.00 96.81 98 ASN A N 1
ATOM 788 C CA . ASN A 1 98 ? -6.127 0.967 -13.151 1.00 96.81 98 ASN A CA 1
ATOM 789 C C . ASN A 1 98 ? -5.637 0.271 -11.875 1.00 96.81 98 ASN A C 1
ATOM 791 O O . ASN A 1 98 ? -4.987 0.870 -11.018 1.00 96.81 98 ASN A O 1
ATOM 795 N N . TYR A 1 99 ? -5.882 -1.038 -11.786 1.00 96.75 99 TYR A N 1
ATOM 796 C CA . TYR A 1 99 ? -5.447 -1.861 -10.653 1.00 96.75 99 TYR A CA 1
ATOM 797 C C . TYR A 1 99 ? -3.932 -1.777 -10.378 1.00 96.75 99 TYR A C 1
ATOM 799 O O . TYR A 1 99 ? -3.499 -1.823 -9.219 1.00 96.75 99 TYR A O 1
ATOM 807 N N . PHE A 1 100 ? -3.115 -1.660 -11.431 1.00 97.75 100 PHE A N 1
ATOM 808 C CA . PHE A 1 100 ? -1.664 -1.550 -11.294 1.00 97.75 100 PHE A CA 1
ATOM 809 C C . PHE A 1 100 ? -1.270 -0.251 -10.587 1.00 97.75 100 PHE A C 1
ATOM 811 O O . PHE A 1 100 ? -0.573 -0.300 -9.574 1.00 97.75 100 PHE A O 1
ATOM 818 N N . SER A 1 101 ? -1.773 0.888 -11.071 1.00 98.00 101 SER A N 1
ATOM 819 C CA . SER A 1 101 ? -1.518 2.204 -10.476 1.00 98.00 101 SER A CA 1
ATOM 820 C C . SER A 1 101 ? -2.069 2.294 -9.051 1.00 98.00 101 SER A C 1
ATOM 822 O O . SER A 1 101 ? -1.324 2.635 -8.133 1.00 98.00 101 SER A O 1
ATOM 824 N N . TYR A 1 102 ? -3.303 1.835 -8.824 1.00 98.25 102 TYR A N 1
ATOM 825 C CA . TYR A 1 102 ? -3.895 1.702 -7.490 1.00 98.25 102 TYR A CA 1
ATOM 826 C C . TYR A 1 102 ? -2.972 0.958 -6.510 1.00 98.25 102 TYR A C 1
ATOM 828 O O . TYR A 1 102 ? -2.730 1.399 -5.383 1.00 98.25 102 TYR A O 1
ATOM 836 N N . THR A 1 103 ? -2.402 -0.173 -6.936 1.00 98.31 103 THR A N 1
ATOM 837 C CA . THR A 1 103 ? -1.504 -0.966 -6.085 1.00 98.31 103 THR A CA 1
ATOM 838 C C . THR A 1 103 ? -0.164 -0.271 -5.841 1.00 98.31 103 THR A C 1
ATOM 840 O O . THR A 1 103 ? 0.360 -0.361 -4.729 1.00 98.31 103 THR A O 1
ATOM 843 N N . LEU A 1 104 ? 0.361 0.467 -6.823 1.00 98.44 104 LEU A N 1
ATOM 844 C CA . LEU A 1 104 ? 1.563 1.285 -6.658 1.00 98.44 104 LEU A CA 1
ATOM 845 C C . LEU A 1 104 ? 1.356 2.410 -5.636 1.00 98.44 104 LEU A C 1
ATOM 847 O O . LEU A 1 104 ? 2.220 2.593 -4.781 1.00 98.44 104 LEU A O 1
ATOM 851 N N . TYR A 1 105 ? 0.206 3.094 -5.641 1.00 98.44 105 TYR A N 1
ATOM 852 C CA . TYR A 1 105 ? -0.118 4.093 -4.614 1.00 98.44 105 TYR A CA 1
ATOM 853 C C . TYR A 1 105 ? -0.220 3.480 -3.221 1.00 98.44 105 TYR A C 1
ATOM 855 O O . TYR A 1 105 ? 0.363 4.018 -2.281 1.00 98.44 105 TYR A O 1
ATOM 863 N N . LYS A 1 106 ? -0.896 2.331 -3.074 1.00 98.38 106 LYS A N 1
ATOM 864 C CA . LYS A 1 106 ? -0.953 1.621 -1.784 1.00 98.38 106 LYS A CA 1
ATOM 865 C C . LYS A 1 106 ? 0.442 1.318 -1.245 1.00 98.38 106 LYS A C 1
ATOM 867 O O . LYS A 1 106 ? 0.713 1.583 -0.077 1.00 98.38 106 LYS A O 1
ATOM 872 N N . TRP A 1 107 ? 1.306 0.755 -2.091 1.00 98.12 107 TRP A N 1
ATOM 873 C CA . TRP A 1 107 ? 2.686 0.441 -1.731 1.00 98.12 107 TRP A CA 1
ATOM 874 C C . TRP A 1 107 ? 3.463 1.693 -1.342 1.00 98.12 107 TRP A C 1
ATOM 876 O O . TRP A 1 107 ? 4.020 1.744 -0.249 1.00 98.12 107 TRP A O 1
ATOM 886 N N . TYR A 1 108 ? 3.441 2.711 -2.198 1.00 98.06 108 TYR A N 1
ATOM 887 C CA . TYR A 1 108 ? 4.176 3.946 -1.984 1.00 98.06 108 TYR A CA 1
ATOM 888 C C . TYR A 1 108 ? 3.770 4.639 -0.680 1.00 98.06 108 TYR A C 1
ATOM 890 O O . TYR A 1 108 ? 4.622 4.911 0.166 1.00 98.06 108 TYR A O 1
ATOM 898 N N . LEU A 1 109 ? 2.468 4.871 -0.481 1.00 98.25 109 LEU A N 1
ATOM 899 C CA . LEU A 1 109 ? 1.949 5.545 0.708 1.00 98.25 109 LEU A CA 1
ATOM 900 C C . LEU A 1 109 ? 2.289 4.758 1.977 1.00 98.25 109 LEU A C 1
ATOM 902 O O . LEU A 1 109 ? 2.825 5.334 2.921 1.00 98.25 109 LEU A O 1
ATOM 906 N N . LEU A 1 110 ? 2.064 3.439 1.988 1.00 98.50 110 LEU A N 1
ATOM 907 C CA . LEU A 1 110 ? 2.384 2.600 3.146 1.00 98.50 110 LEU A CA 1
ATOM 908 C C . LEU A 1 110 ? 3.889 2.631 3.469 1.00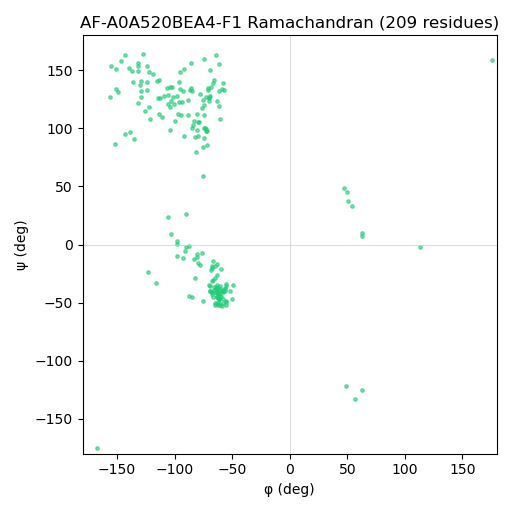 98.50 110 LEU A C 1
ATOM 910 O O . LEU A 1 110 ? 4.267 2.768 4.635 1.00 98.50 110 LEU A O 1
ATOM 914 N N . SER A 1 111 ? 4.748 2.592 2.448 1.00 98.19 111 SER A N 1
ATOM 915 C CA . SER A 1 111 ? 6.198 2.701 2.620 1.00 98.19 111 SER A CA 1
ATOM 916 C C . SER A 1 111 ? 6.651 4.068 3.130 1.00 98.19 111 SER A C 1
ATOM 918 O O . SER A 1 111 ? 7.435 4.122 4.075 1.00 98.19 111 SER A O 1
ATOM 920 N N . LYS A 1 112 ? 6.132 5.181 2.592 1.00 98.06 112 LYS A N 1
ATOM 921 C CA . LYS A 1 112 ? 6.437 6.535 3.101 1.00 98.06 112 LYS A CA 1
ATOM 922 C C . LYS A 1 112 ? 5.853 6.785 4.497 1.00 98.06 112 LYS A C 1
ATOM 924 O O . LYS A 1 112 ? 6.365 7.616 5.254 1.00 98.06 112 LYS A O 1
ATOM 929 N N . CYS A 1 113 ? 4.831 6.027 4.889 1.00 98.25 113 CYS A N 1
ATOM 930 C CA . CYS A 1 113 ? 4.344 5.987 6.263 1.00 98.25 113 CYS A CA 1
ATOM 931 C C . CYS A 1 113 ? 5.240 5.177 7.219 1.00 98.25 113 CYS A C 1
ATOM 933 O O . CYS A 1 113 ? 5.034 5.262 8.426 1.00 98.25 113 CYS A O 1
ATOM 935 N N . GLY A 1 114 ? 6.265 4.484 6.713 1.00 98.06 114 GLY A N 1
ATOM 936 C CA . GLY A 1 114 ? 7.340 3.874 7.500 1.00 98.06 114 GLY A CA 1
ATOM 937 C C . GLY A 1 114 ? 7.371 2.346 7.486 1.00 98.06 114 GLY A C 1
ATOM 938 O O . GLY A 1 114 ? 8.272 1.757 8.078 1.00 98.06 114 GLY A O 1
ATOM 939 N N . TYR A 1 115 ? 6.425 1.684 6.818 1.00 98.19 115 TYR A N 1
ATOM 940 C CA . TYR A 1 115 ? 6.340 0.221 6.795 1.00 98.19 115 TYR A CA 1
ATOM 941 C C . TYR A 1 115 ? 7.227 -0.381 5.706 1.00 98.19 115 TYR A C 1
ATOM 943 O O . TYR A 1 115 ? 7.196 0.067 4.559 1.00 98.19 115 TYR A O 1
ATOM 951 N N . ASP A 1 116 ? 7.977 -1.433 6.038 1.00 97.50 116 ASP A N 1
ATOM 952 C CA . ASP A 1 116 ? 8.819 -2.173 5.088 1.00 97.50 116 ASP A CA 1
ATOM 953 C C . ASP A 1 116 ? 7.941 -2.992 4.133 1.00 97.50 116 ASP A C 1
ATOM 955 O O . ASP A 1 116 ? 7.631 -4.162 4.363 1.00 97.50 116 ASP A O 1
ATOM 959 N N . ALA A 1 117 ? 7.495 -2.331 3.069 1.00 96.88 117 ALA A N 1
ATOM 960 C CA . ALA A 1 117 ? 6.592 -2.879 2.076 1.00 96.88 117 ALA A CA 1
ATOM 961 C C . ALA A 1 117 ? 7.295 -3.014 0.717 1.00 96.88 117 ALA A C 1
ATOM 963 O O . ALA A 1 117 ? 8.111 -2.179 0.318 1.00 96.88 117 ALA A O 1
ATOM 964 N N . ARG A 1 118 ? 6.996 -4.096 -0.001 1.00 96.38 118 ARG A N 1
ATOM 965 C CA . ARG A 1 118 ? 7.678 -4.503 -1.237 1.00 96.38 118 ARG A CA 1
ATOM 966 C C . ARG A 1 118 ? 6.663 -4.837 -2.312 1.00 96.38 118 ARG A C 1
ATOM 968 O O . ARG A 1 118 ? 5.562 -5.283 -2.012 1.00 96.38 118 ARG A O 1
ATOM 975 N N . ILE A 1 119 ? 7.062 -4.696 -3.567 1.00 97.19 119 ILE A N 1
ATOM 976 C CA . ILE A 1 119 ? 6.264 -5.150 -4.705 1.00 97.19 119 ILE A CA 1
ATOM 977 C C . ILE A 1 119 ? 7.054 -6.144 -5.552 1.00 97.19 119 ILE A C 1
ATOM 979 O O . ILE A 1 119 ? 8.280 -6.062 -5.658 1.00 97.19 119 ILE A O 1
ATOM 983 N N . ALA A 1 120 ? 6.340 -7.078 -6.165 1.00 96.62 120 ALA A N 1
ATOM 984 C CA . ALA A 1 120 ? 6.868 -8.002 -7.156 1.00 96.62 120 ALA A CA 1
ATOM 985 C C . ALA A 1 120 ? 5.949 -8.027 -8.376 1.00 96.62 120 ALA A C 1
ATOM 987 O O . ALA A 1 120 ? 4.745 -7.799 -8.261 1.00 96.62 120 ALA A O 1
ATOM 988 N N . ILE A 1 121 ? 6.515 -8.275 -9.553 1.00 96.56 121 ILE A N 1
ATOM 989 C CA . ILE A 1 121 ? 5.780 -8.227 -10.817 1.00 96.56 121 ILE A CA 1
ATOM 990 C C . ILE A 1 121 ? 6.035 -9.501 -11.607 1.00 96.56 121 ILE A C 1
ATOM 992 O O . ILE A 1 121 ? 7.159 -9.992 -11.679 1.00 96.56 121 ILE A O 1
ATOM 996 N N . GLY A 1 122 ? 4.978 -10.042 -12.198 1.00 94.31 122 GLY A N 1
ATOM 997 C CA . GLY A 1 122 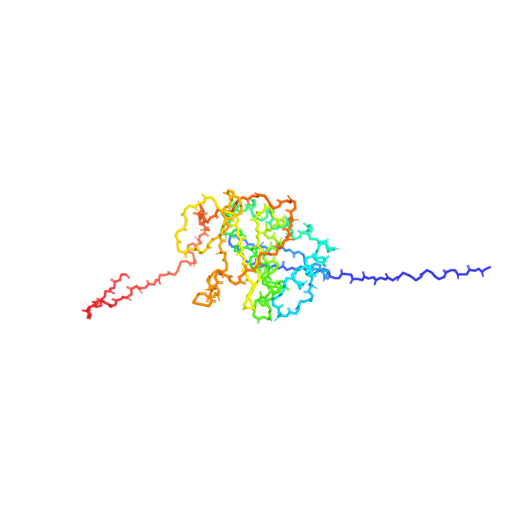? 5.019 -11.273 -12.978 1.00 94.31 122 GLY A CA 1
ATOM 998 C C . GLY A 1 122 ? 3.620 -11.671 -13.414 1.00 94.31 122 GLY A C 1
ATOM 999 O O . GLY A 1 122 ? 2.647 -11.215 -12.824 1.00 94.31 122 GLY A O 1
ATOM 1000 N N . ASN A 1 123 ? 3.501 -12.486 -14.464 1.00 91.69 123 ASN A N 1
ATOM 1001 C CA . ASN A 1 123 ? 2.201 -12.950 -14.976 1.00 91.69 123 ASN A CA 1
ATOM 1002 C C . ASN A 1 123 ? 1.185 -11.808 -15.222 1.00 91.69 123 ASN A C 1
ATOM 1004 O O . ASN A 1 123 ? 0.000 -11.948 -14.936 1.00 91.69 123 ASN A O 1
ATOM 1008 N N . ASN A 1 124 ? 1.664 -10.655 -15.713 1.00 92.56 124 ASN A N 1
ATOM 1009 C CA . ASN A 1 124 ? 0.861 -9.441 -15.912 1.00 92.56 124 ASN A CA 1
ATOM 1010 C C . ASN A 1 124 ? 0.107 -8.976 -14.644 1.00 92.56 124 ASN A C 1
ATOM 1012 O O . ASN A 1 124 ? -0.996 -8.443 -14.722 1.00 92.56 124 ASN A O 1
ATOM 1016 N N . GLN A 1 125 ? 0.698 -9.200 -13.470 1.00 95.00 125 GLN A N 1
ATOM 1017 C CA . GLN A 1 125 ? 0.159 -8.858 -12.157 1.00 95.00 125 GLN A CA 1
ATOM 1018 C C . GLN A 1 125 ? 1.218 -8.130 -11.323 1.00 95.00 125 GLN A C 1
ATOM 1020 O O . GLN A 1 125 ? 2.424 -8.289 -11.533 1.00 95.00 125 GLN A O 1
ATOM 1025 N N . ILE A 1 126 ? 0.745 -7.353 -10.350 1.00 96.81 126 ILE A N 1
ATOM 1026 C CA . ILE A 1 126 ? 1.556 -6.763 -9.282 1.00 96.81 126 ILE A CA 1
ATOM 1027 C C . ILE A 1 126 ? 1.172 -7.402 -7.952 1.00 96.81 126 ILE A C 1
ATOM 1029 O O . ILE A 1 126 ? 0.006 -7.410 -7.557 1.00 96.81 126 ILE A O 1
ATOM 1033 N N . VAL A 1 127 ? 2.150 -7.928 -7.238 1.00 96.50 127 VAL A N 1
ATOM 1034 C CA . VAL A 1 127 ? 1.959 -8.473 -5.899 1.00 96.50 127 VAL A CA 1
ATOM 1035 C C . VAL A 1 127 ? 2.564 -7.520 -4.891 1.00 96.50 127 VAL A C 1
ATOM 1037 O O . VAL A 1 127 ? 3.672 -7.024 -5.088 1.00 96.50 127 VAL A O 1
ATOM 1040 N N . PHE A 1 128 ? 1.820 -7.254 -3.827 1.00 96.75 128 PHE A N 1
ATOM 1041 C CA . PHE A 1 128 ? 2.172 -6.308 -2.787 1.00 96.75 128 PHE A CA 1
ATOM 1042 C C . PHE A 1 128 ? 2.398 -7.044 -1.470 1.00 96.75 128 PHE A C 1
ATOM 1044 O O . PHE A 1 128 ? 1.529 -7.785 -1.019 1.00 96.75 128 PHE A O 1
ATOM 1051 N N . TYR A 1 129 ? 3.559 -6.830 -0.862 1.00 96.56 129 TYR A N 1
ATOM 1052 C CA . TYR A 1 129 ? 4.010 -7.515 0.337 1.00 96.56 129 TYR A CA 1
ATOM 1053 C C . TYR A 1 129 ? 4.363 -6.537 1.452 1.00 96.56 129 TYR A C 1
ATOM 1055 O O . TYR A 1 129 ? 4.806 -5.420 1.188 1.00 96.56 129 TYR A O 1
ATOM 1063 N N . VAL A 1 130 ? 4.250 -6.996 2.694 1.00 97.19 130 VAL A N 1
ATOM 1064 C CA . VAL A 1 130 ? 4.686 -6.275 3.897 1.00 97.19 130 VAL A CA 1
ATOM 1065 C C . VAL A 1 130 ? 5.556 -7.176 4.761 1.00 97.19 130 VAL A C 1
ATOM 1067 O O . VAL A 1 130 ? 5.266 -8.366 4.883 1.00 97.19 130 VAL A O 1
ATOM 1070 N N . ASN A 1 131 ? 6.618 -6.623 5.349 1.00 97.19 131 ASN A N 1
ATOM 1071 C CA . ASN A 1 131 ? 7.380 -7.319 6.381 1.00 97.19 131 ASN A CA 1
ATOM 1072 C C . ASN A 1 131 ? 6.463 -7.604 7.576 1.00 97.19 131 ASN A C 1
ATOM 1074 O O . ASN A 1 131 ? 5.767 -6.697 8.026 1.00 97.19 131 ASN A O 1
ATOM 1078 N N . ASN A 1 132 ? 6.457 -8.827 8.087 1.00 95.94 132 ASN A N 1
ATOM 1079 C CA . ASN A 1 132 ? 5.607 -9.239 9.196 1.00 95.94 132 ASN A CA 1
ATOM 1080 C C . ASN A 1 132 ? 6.280 -10.358 9.998 1.00 95.94 132 ASN A C 1
ATOM 1082 O O . ASN A 1 132 ? 6.728 -11.354 9.433 1.00 95.94 132 ASN A O 1
ATOM 1086 N N . ASP A 1 133 ? 6.266 -10.211 11.320 1.00 91.81 133 ASP A N 1
ATOM 1087 C CA . ASP A 1 133 ? 6.904 -11.145 12.255 1.00 91.81 133 ASP A CA 1
ATOM 1088 C C . ASP A 1 133 ? 5.883 -12.067 12.954 1.00 91.81 133 ASP A C 1
ATOM 1090 O O . ASP A 1 133 ? 6.212 -12.785 13.895 1.00 91.81 133 ASP A O 1
ATOM 1094 N N . GLU A 1 134 ? 4.622 -12.052 12.518 1.00 92.38 134 GLU A N 1
ATOM 1095 C CA . GLU A 1 134 ? 3.520 -12.803 13.125 1.00 92.38 134 GLU A CA 1
ATOM 1096 C C . GLU A 1 134 ? 3.313 -14.136 12.413 1.00 92.38 134 GLU A C 1
ATOM 1098 O O . GLU A 1 134 ? 3.536 -14.251 11.211 1.00 92.38 134 GLU A O 1
ATOM 1103 N N . ASP A 1 135 ? 2.874 -15.168 13.128 1.00 87.31 135 ASP A N 1
ATOM 1104 C CA . ASP A 1 135 ? 2.532 -16.440 12.496 1.00 87.31 135 ASP A CA 1
ATOM 1105 C C . ASP A 1 135 ? 1.109 -16.384 11.929 1.00 87.31 135 ASP A C 1
ATOM 1107 O O . ASP A 1 135 ? 0.128 -16.364 12.672 1.00 87.31 135 ASP A O 1
ATOM 1111 N N . ILE A 1 136 ? 1.007 -16.285 10.605 1.00 86.12 136 ILE A N 1
ATOM 1112 C CA . ILE A 1 136 ? -0.260 -16.200 9.884 1.00 86.12 136 ILE A CA 1
ATOM 1113 C C . ILE A 1 136 ? -0.263 -17.300 8.831 1.00 86.12 136 ILE A C 1
ATOM 1115 O O . ILE A 1 136 ? 0.542 -17.297 7.896 1.00 86.12 136 ILE A O 1
ATOM 1119 N N . SER A 1 137 ? -1.182 -18.245 8.997 1.00 85.69 137 SER A N 1
ATOM 1120 C CA . SER A 1 137 ? -1.376 -19.351 8.066 1.00 85.69 137 SER A CA 1
ATOM 1121 C C . SER A 1 137 ? -2.065 -18.890 6.777 1.00 85.69 137 SER A C 1
ATOM 1123 O O . SER A 1 137 ? -2.716 -17.848 6.734 1.00 85.69 137 SER A O 1
ATOM 1125 N N . ASP A 1 138 ? -1.912 -19.681 5.716 1.00 84.12 138 ASP A N 1
ATOM 1126 C CA . ASP A 1 138 ? -2.649 -19.562 4.447 1.00 84.12 138 ASP A CA 1
ATOM 1127 C C . ASP A 1 138 ? -2.449 -18.267 3.635 1.00 84.12 138 ASP A C 1
ATOM 1129 O O . ASP A 1 138 ? -3.085 -18.081 2.594 1.00 84.12 138 ASP A O 1
ATOM 1133 N N . ILE A 1 139 ? -1.514 -17.400 4.036 1.00 88.31 139 ILE A N 1
ATOM 1134 C CA . ILE A 1 139 ? -1.078 -16.245 3.243 1.00 88.31 139 ILE A CA 1
ATOM 1135 C C . ILE A 1 139 ? 0.310 -16.529 2.652 1.00 88.31 139 ILE A C 1
ATOM 1137 O O . ILE A 1 139 ? 1.269 -16.721 3.404 1.00 88.31 139 ILE A O 1
ATOM 1141 N N . PRO A 1 140 ? 0.466 -16.505 1.315 1.00 90.81 140 PRO A N 1
ATOM 1142 C CA . PRO A 1 140 ? 1.770 -16.667 0.686 1.00 90.81 140 PRO A CA 1
ATOM 1143 C C . PRO A 1 140 ? 2.776 -15.609 1.148 1.00 90.81 140 PRO A C 1
ATOM 1145 O O . PRO A 1 140 ? 2.460 -14.418 1.231 1.00 90.81 140 PRO A O 1
ATOM 1148 N N . PHE A 1 141 ? 4.016 -16.030 1.383 1.00 92.31 141 PHE A N 1
ATOM 1149 C CA . PHE A 1 141 ? 5.108 -15.149 1.784 1.00 92.31 141 PHE A CA 1
ATOM 1150 C C . PHE A 1 141 ? 6.432 -15.575 1.149 1.00 92.31 141 PHE A C 1
ATOM 1152 O O . PHE A 1 141 ? 6.577 -16.701 0.672 1.00 92.31 141 PHE A O 1
ATOM 1159 N N . PHE A 1 142 ? 7.414 -14.678 1.155 1.00 90.88 142 PHE A N 1
ATOM 1160 C CA . PHE A 1 142 ? 8.808 -15.012 0.867 1.00 90.88 142 PHE A CA 1
ATOM 1161 C C . PHE A 1 142 ? 9.724 -14.497 1.979 1.00 90.88 142 PHE A C 1
ATOM 1163 O O . PHE A 1 142 ? 9.341 -13.626 2.758 1.00 90.88 142 PHE A O 1
ATOM 1170 N N . MET A 1 143 ? 10.952 -15.012 2.016 1.00 91.00 143 MET A N 1
ATOM 1171 C CA . MET A 1 143 ? 12.002 -14.537 2.916 1.00 91.00 143 MET A CA 1
ATOM 1172 C C . MET A 1 143 ? 13.017 -13.688 2.143 1.00 91.00 143 MET A C 1
ATOM 1174 O O . MET A 1 143 ? 13.443 -14.077 1.054 1.00 91.00 143 MET A O 1
ATOM 1178 N N . ILE A 1 144 ? 13.431 -12.549 2.702 1.00 89.00 144 ILE A N 1
ATOM 1179 C CA . ILE A 1 144 ? 14.662 -11.851 2.297 1.00 89.00 144 ILE A CA 1
ATOM 1180 C C . ILE A 1 144 ? 15.541 -11.757 3.539 1.00 89.00 144 ILE A C 1
ATOM 1182 O O . ILE A 1 144 ? 15.244 -10.993 4.454 1.00 89.00 144 ILE A O 1
ATOM 1186 N N . GLY A 1 145 ? 16.621 -12.539 3.563 1.00 89.38 145 GLY A N 1
ATOM 1187 C CA . GLY A 1 145 ? 17.405 -12.722 4.781 1.00 89.38 145 GLY A CA 1
ATOM 1188 C C . GLY A 1 145 ? 16.557 -13.389 5.865 1.00 89.38 145 GLY A C 1
ATOM 1189 O O . GLY A 1 145 ? 15.972 -14.444 5.632 1.00 89.38 145 GLY A O 1
ATOM 1190 N N . ASP A 1 146 ? 16.482 -12.751 7.025 1.00 91.44 146 ASP A N 1
ATOM 1191 C CA . ASP A 1 146 ? 15.698 -13.153 8.195 1.00 91.44 146 ASP A CA 1
ATOM 1192 C C . ASP A 1 146 ? 14.274 -12.568 8.219 1.00 91.44 146 ASP A C 1
ATOM 1194 O O . ASP A 1 146 ? 13.466 -12.947 9.064 1.00 91.44 146 ASP A O 1
ATOM 1198 N N . LYS A 1 147 ? 13.937 -11.682 7.276 1.00 93.88 147 LYS A N 1
ATOM 1199 C CA . LYS A 1 147 ? 12.640 -10.999 7.229 1.00 93.88 147 LYS A CA 1
ATOM 1200 C C . LYS A 1 147 ? 11.618 -11.732 6.373 1.00 93.88 147 LYS A C 1
ATOM 1202 O O . LYS A 1 147 ? 11.895 -12.077 5.218 1.00 93.88 147 LYS A O 1
ATOM 1207 N N . LYS A 1 148 ? 10.412 -11.897 6.920 1.00 94.62 148 LYS A N 1
ATOM 1208 C CA . LYS A 1 148 ? 9.267 -12.529 6.260 1.00 94.62 148 LYS A CA 1
ATOM 1209 C C . LYS A 1 148 ? 8.354 -11.479 5.637 1.00 94.62 148 LYS A C 1
ATOM 1211 O O . LYS A 1 148 ? 7.815 -10.620 6.323 1.00 94.62 148 LYS A O 1
ATOM 1216 N N . TYR A 1 149 ? 8.127 -11.587 4.333 1.00 95.00 149 TYR A N 1
ATOM 1217 C CA . TYR A 1 149 ? 7.293 -10.662 3.570 1.00 95.00 149 TYR A CA 1
ATOM 1218 C C . TYR A 1 149 ? 6.007 -11.344 3.119 1.00 95.00 149 TYR A C 1
ATOM 1220 O O . TYR A 1 149 ? 6.028 -12.200 2.233 1.00 95.00 149 TYR A O 1
ATOM 1228 N N . MET A 1 150 ? 4.884 -10.949 3.714 1.00 95.06 150 MET A N 1
ATOM 1229 C CA . MET A 1 150 ? 3.569 -11.563 3.510 1.00 95.06 150 MET A CA 1
ATOM 1230 C C . MET A 1 150 ? 2.739 -10.824 2.464 1.00 95.06 150 MET A C 1
ATOM 1232 O O . MET A 1 150 ? 2.741 -9.595 2.423 1.00 95.06 150 MET A O 1
ATOM 1236 N N . CYS A 1 151 ? 2.032 -11.573 1.614 1.00 93.88 151 CYS A N 1
ATOM 1237 C CA . CYS A 1 151 ? 1.260 -11.042 0.492 1.00 93.88 151 CYS A CA 1
ATOM 1238 C C . CYS A 1 151 ? -0.043 -10.367 0.948 1.00 93.88 151 CYS A C 1
ATOM 1240 O O . CYS A 1 151 ? -1.003 -11.028 1.338 1.00 93.88 151 CYS A O 1
ATOM 1242 N N . LEU A 1 152 ? -0.119 -9.047 0.807 1.00 93.50 152 LEU A N 1
ATOM 1243 C CA . LEU A 1 152 ? -1.229 -8.221 1.280 1.00 93.50 152 LEU A CA 1
ATOM 1244 C C . LEU A 1 152 ? -2.424 -8.207 0.308 1.00 93.50 152 LEU A C 1
ATOM 1246 O O . LEU A 1 152 ? -3.574 -8.063 0.721 1.00 93.50 152 LEU A O 1
ATOM 1250 N N . ASN A 1 153 ? -2.177 -8.382 -0.996 1.00 93.06 153 ASN A N 1
ATOM 1251 C CA . ASN A 1 153 ? -3.213 -8.397 -2.040 1.00 93.06 153 ASN A CA 1
ATOM 1252 C C . ASN A 1 153 ? -3.518 -9.798 -2.595 1.00 93.06 153 ASN A C 1
ATOM 1254 O O . ASN A 1 153 ? -4.043 -9.923 -3.697 1.00 93.06 153 ASN A O 1
ATOM 1258 N N . TYR A 1 154 ? -3.235 -10.860 -1.831 1.00 90.56 154 TYR A N 1
ATOM 1259 C CA . TYR A 1 154 ? -3.511 -12.240 -2.258 1.00 90.56 154 TYR A CA 1
ATOM 1260 C C . TYR A 1 154 ? -4.994 -12.464 -2.619 1.00 90.56 154 TYR A C 1
ATOM 1262 O O . TYR A 1 154 ? -5.317 -13.116 -3.615 1.00 90.56 154 TYR A O 1
ATOM 1270 N N . HIS A 1 155 ? -5.891 -11.844 -1.846 1.00 87.56 155 HIS A N 1
ATOM 127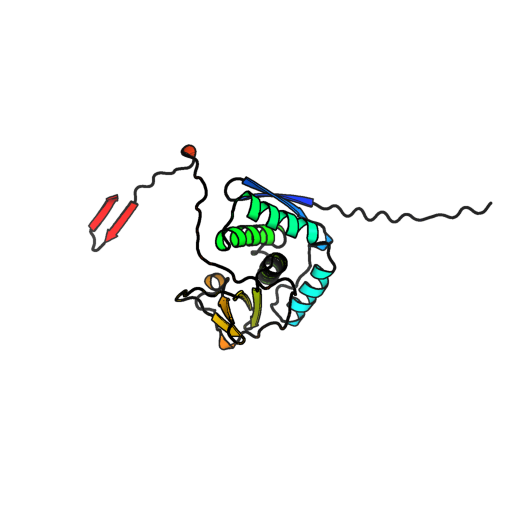1 C CA . HIS A 1 155 ? -7.343 -11.898 -2.027 1.00 87.56 155 HIS A CA 1
ATOM 1272 C C . HIS A 1 155 ? -7.830 -11.369 -3.385 1.00 87.56 155 HIS A C 1
ATOM 1274 O O . HIS A 1 155 ? -8.920 -11.737 -3.812 1.00 87.56 155 HIS A O 1
ATOM 1280 N N . ASP A 1 156 ? -7.038 -10.545 -4.078 1.00 88.50 156 ASP A N 1
ATOM 1281 C CA . ASP A 1 156 ? -7.390 -10.035 -5.407 1.00 88.50 156 ASP A CA 1
ATOM 1282 C C . ASP A 1 156 ? -7.158 -11.076 -6.524 1.00 88.50 156 ASP A C 1
ATOM 1284 O O . ASP A 1 156 ? -7.702 -10.930 -7.617 1.00 88.50 156 ASP A O 1
ATOM 1288 N N . TYR A 1 157 ? -6.367 -12.128 -6.271 1.00 87.69 157 TYR A N 1
ATOM 1289 C CA . TYR A 1 157 ? -5.963 -13.103 -7.293 1.00 87.69 157 TYR A CA 1
ATOM 1290 C C . TYR A 1 157 ? -6.482 -14.521 -7.050 1.00 87.69 157 TYR A C 1
ATOM 1292 O O . TYR A 1 157 ? -6.748 -15.244 -8.014 1.00 87.69 157 TYR A O 1
ATOM 1300 N N . GLY A 1 158 ? -6.614 -14.946 -5.789 1.00 84.00 158 GLY A N 1
ATOM 1301 C CA . GLY A 1 158 ? -7.045 -16.302 -5.442 1.00 84.00 158 GLY A CA 1
ATOM 1302 C C . GLY A 1 158 ? -6.270 -17.372 -6.226 1.00 84.00 158 GLY A C 1
ATOM 1303 O O . GLY A 1 158 ? -5.042 -17.404 -6.209 1.00 84.00 158 GLY A O 1
ATOM 1304 N N . LYS A 1 159 ? -6.985 -18.211 -6.989 1.00 84.56 159 LYS A N 1
ATOM 1305 C CA . LYS A 1 159 ? -6.396 -19.304 -7.793 1.00 84.56 159 LYS A CA 1
ATOM 1306 C C . LYS A 1 159 ? -5.446 -18.841 -8.909 1.00 84.56 159 LYS A C 1
ATOM 1308 O O . LYS A 1 159 ? -4.705 -19.661 -9.442 1.00 84.56 159 LYS A O 1
ATOM 1313 N N . LEU A 1 160 ? -5.479 -17.564 -9.297 1.00 83.31 160 LEU A N 1
ATOM 1314 C CA . LEU A 1 160 ? -4.587 -17.009 -10.322 1.00 83.31 160 LEU A CA 1
ATOM 1315 C C . LEU A 1 160 ? -3.194 -16.668 -9.775 1.00 83.31 160 LEU A C 1
ATOM 1317 O O . LEU A 1 160 ? -2.294 -16.383 -10.567 1.00 83.31 160 LEU A O 1
ATOM 1321 N N . PHE A 1 161 ? -3.012 -16.685 -8.452 1.00 87.62 161 PHE A N 1
ATOM 1322 C CA . PHE A 1 161 ? -1.735 -16.396 -7.813 1.00 87.62 161 PHE A CA 1
ATOM 1323 C C . PHE A 1 161 ? -0.710 -17.502 -8.089 1.00 87.62 161 PHE A C 1
ATOM 1325 O O . PHE A 1 161 ? -0.970 -18.681 -7.846 1.00 87.62 161 PHE A O 1
ATOM 1332 N N . LYS A 1 162 ? 0.477 -17.128 -8.577 1.00 86.50 162 LYS A N 1
ATOM 1333 C CA . LYS A 1 162 ? 1.557 -18.073 -8.905 1.00 86.50 162 LYS A CA 1
ATOM 1334 C C . LYS A 1 162 ? 2.899 -17.567 -8.393 1.00 86.50 162 LYS A C 1
ATOM 1336 O O . LYS A 1 162 ? 3.610 -16.876 -9.108 1.00 86.50 162 LYS A O 1
ATOM 1341 N N . GLN A 1 163 ? 3.271 -17.935 -7.170 1.00 80.44 163 GLN A N 1
ATOM 1342 C CA . GLN A 1 163 ? 4.432 -17.351 -6.485 1.00 80.44 163 GLN A CA 1
ATOM 1343 C C . GLN A 1 163 ? 5.740 -17.371 -7.298 1.00 80.44 163 GLN A C 1
ATOM 1345 O O . GLN A 1 163 ? 6.473 -16.387 -7.296 1.00 80.44 163 GLN A O 1
ATOM 1350 N N . SER A 1 164 ? 6.019 -18.460 -8.021 1.00 82.19 164 SER A N 1
ATOM 1351 C CA . SER A 1 164 ? 7.281 -18.667 -8.747 1.00 82.19 164 SER A CA 1
ATOM 1352 C C . SER A 1 164 ? 7.523 -17.714 -9.920 1.00 82.19 164 SER A C 1
ATOM 1354 O O . SER A 1 164 ? 8.642 -17.650 -10.420 1.00 82.19 164 SER A O 1
ATOM 1356 N N . VAL A 1 165 ? 6.503 -16.982 -10.377 1.00 87.75 165 VAL A N 1
ATOM 1357 C CA . VAL A 1 165 ? 6.611 -16.108 -11.557 1.00 87.75 165 VAL A CA 1
ATOM 1358 C C . VAL A 1 165 ? 6.854 -14.643 -11.201 1.00 87.75 165 VAL A C 1
ATOM 1360 O O . VAL A 1 165 ? 7.105 -13.841 -12.100 1.00 87.75 165 VAL A O 1
ATOM 1363 N N . TYR A 1 166 ? 6.739 -14.270 -9.922 1.00 92.44 166 TYR A N 1
ATOM 1364 C CA . TYR A 1 166 ? 6.848 -12.879 -9.492 1.00 92.44 166 TYR A CA 1
ATOM 1365 C C . TYR A 1 166 ? 8.296 -12.513 -9.185 1.00 92.44 166 TYR A C 1
ATOM 1367 O O . TYR A 1 166 ? 8.950 -13.118 -8.338 1.00 92.44 166 TYR A O 1
ATOM 1375 N N . VAL A 1 167 ? 8.782 -11.472 -9.852 1.00 93.19 167 VAL A N 1
ATOM 1376 C CA . VAL A 1 167 ? 10.130 -10.942 -9.671 1.00 93.19 167 VAL A CA 1
ATOM 1377 C C . VAL A 1 167 ? 10.058 -9.702 -8.775 1.00 93.19 167 VAL A C 1
ATOM 1379 O O . VAL A 1 167 ? 9.366 -8.745 -9.138 1.00 93.19 167 VAL A O 1
ATOM 1382 N N . PRO A 1 168 ? 10.748 -9.677 -7.618 1.00 94.00 168 PRO A N 1
ATOM 1383 C CA . PRO A 1 168 ? 10.786 -8.502 -6.752 1.00 94.00 168 PRO A CA 1
ATOM 1384 C C . PRO A 1 168 ? 11.345 -7.269 -7.470 1.00 94.00 168 PRO A C 1
ATOM 1386 O O . PRO A 1 168 ? 12.400 -7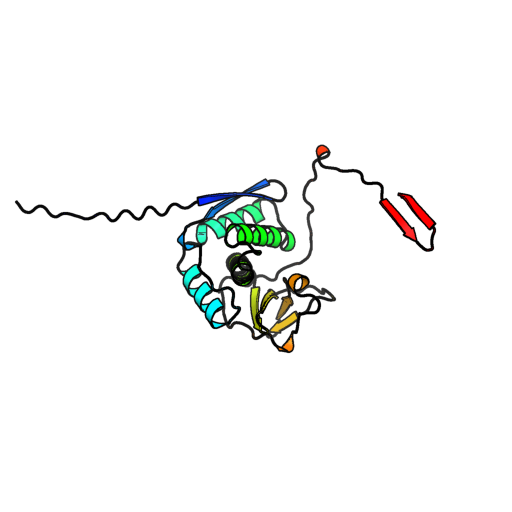.328 -8.108 1.00 94.00 168 PRO A O 1
ATOM 1389 N N . VAL A 1 169 ? 10.671 -6.128 -7.322 1.00 95.81 169 VAL A N 1
ATOM 1390 C CA . VAL A 1 169 ? 11.196 -4.840 -7.788 1.00 95.81 169 VAL A CA 1
ATOM 1391 C C . VAL A 1 169 ? 12.267 -4.384 -6.801 1.00 95.81 169 VAL A C 1
ATOM 1393 O O . VAL A 1 169 ? 11.998 -4.169 -5.618 1.00 95.81 169 VAL A O 1
ATOM 1396 N N . LYS A 1 170 ? 13.506 -4.249 -7.280 1.00 92.44 170 LYS A N 1
ATOM 1397 C CA . LYS A 1 170 ? 14.650 -3.832 -6.461 1.00 92.44 170 LYS A CA 1
ATOM 1398 C C . LYS A 1 170 ? 14.588 -2.332 -6.191 1.00 92.44 170 LYS A C 1
ATOM 1400 O O . LYS A 1 170 ? 15.214 -1.544 -6.893 1.00 92.44 170 LYS A O 1
ATOM 1405 N N . LEU A 1 171 ? 13.833 -1.958 -5.166 1.00 90.56 171 LEU A N 1
ATOM 1406 C CA . LEU A 1 171 ? 13.722 -0.584 -4.704 1.00 90.56 171 LEU A CA 1
ATOM 1407 C C . LEU A 1 171 ? 13.786 -0.516 -3.175 1.00 90.56 171 LEU A C 1
ATOM 1409 O O . LEU A 1 171 ? 13.240 -1.377 -2.479 1.00 90.56 171 LEU A O 1
ATOM 1413 N N . LYS A 1 172 ? 14.491 0.492 -2.655 1.00 85.31 172 LYS A N 1
ATOM 1414 C CA . LYS A 1 172 ? 14.641 0.737 -1.219 1.00 85.31 172 LYS A CA 1
ATOM 1415 C C . LYS A 1 172 ? 14.134 2.139 -0.902 1.00 85.31 172 LYS A C 1
ATOM 1417 O O . LYS A 1 172 ? 14.704 3.109 -1.383 1.00 85.31 172 LYS A O 1
ATOM 1422 N N . ILE A 1 173 ? 13.102 2.211 -0.068 1.00 92.75 173 ILE A N 1
ATOM 1423 C CA . ILE A 1 173 ? 12.598 3.453 0.525 1.00 92.75 173 ILE A CA 1
ATOM 1424 C C . ILE A 1 173 ? 13.240 3.546 1.916 1.00 92.75 173 ILE A C 1
ATOM 1426 O O . ILE A 1 173 ? 12.984 2.662 2.735 1.00 92.75 173 ILE A O 1
ATOM 1430 N N . PRO A 1 174 ? 14.145 4.508 2.181 1.00 91.50 174 PRO A N 1
ATOM 1431 C CA . PRO A 1 174 ? 14.940 4.531 3.412 1.00 91.50 174 PRO A CA 1
ATOM 1432 C C . PRO A 1 174 ? 14.117 4.511 4.703 1.00 91.50 174 PRO A C 1
ATOM 1434 O O . PRO A 1 174 ? 14.540 3.904 5.683 1.00 91.50 174 PRO A O 1
ATOM 1437 N N . GLU A 1 175 ? 12.942 5.140 4.697 1.00 91.81 175 GLU A N 1
ATOM 1438 C CA . GLU A 1 175 ? 12.062 5.252 5.861 1.00 91.81 175 GLU A CA 1
ATOM 1439 C C . GLU A 1 175 ? 11.239 3.975 6.120 1.00 91.81 175 GLU A C 1
ATOM 1441 O O . GLU A 1 175 ? 10.699 3.803 7.211 1.00 91.81 175 GLU A O 1
ATOM 1446 N N . ALA A 1 176 ? 11.150 3.068 5.141 1.00 96.25 176 ALA A N 1
ATOM 1447 C CA . A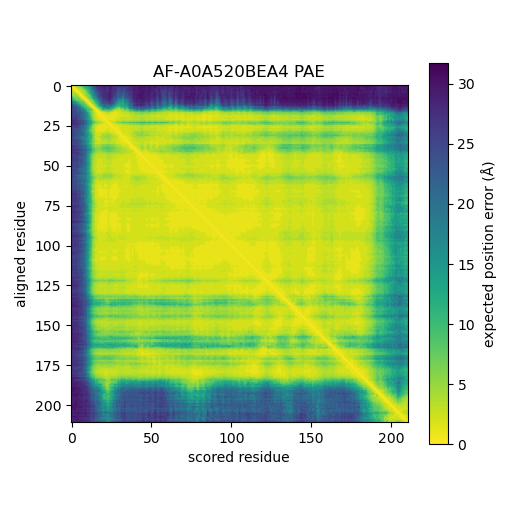LA A 1 176 ? 10.328 1.861 5.170 1.00 96.25 176 ALA A CA 1
ATOM 1448 C C . ALA A 1 176 ? 11.018 0.721 5.944 1.00 96.25 176 ALA A C 1
ATOM 1450 O O . ALA A 1 176 ? 11.625 -0.175 5.353 1.00 96.25 176 ALA A O 1
ATOM 1451 N N . THR A 1 177 ? 10.957 0.765 7.276 1.00 96.38 177 THR A N 1
ATOM 1452 C CA . THR A 1 177 ? 11.661 -0.183 8.164 1.00 96.38 177 THR A CA 1
ATOM 1453 C C . THR A 1 177 ? 10.747 -0.941 9.124 1.00 96.38 177 THR A C 1
ATOM 1455 O O . THR A 1 177 ? 11.106 -2.038 9.557 1.00 96.38 177 THR A O 1
ATOM 1458 N N . LYS A 1 178 ? 9.570 -0.390 9.439 1.00 96.94 178 LYS A N 1
ATOM 1459 C CA . LYS A 1 178 ? 8.633 -0.926 10.431 1.00 96.94 178 LYS A CA 1
ATOM 1460 C C . LYS A 1 178 ? 7.977 -2.227 9.922 1.00 96.94 178 LYS A C 1
ATOM 1462 O O . LYS A 1 178 ? 7.495 -2.239 8.784 1.00 96.94 178 LYS A O 1
ATOM 1467 N N . PRO A 1 179 ? 7.915 -3.307 10.727 1.00 97.31 179 PRO A N 1
ATOM 1468 C CA . PRO A 1 179 ? 7.082 -4.466 10.415 1.00 97.31 179 PRO A CA 1
ATOM 1469 C C . PRO A 1 179 ? 5.592 -4.115 10.537 1.00 97.31 179 PRO A C 1
ATOM 1471 O O . PRO A 1 179 ? 5.192 -3.254 11.316 1.00 97.31 179 PRO A O 1
ATOM 1474 N N . PHE A 1 180 ? 4.762 -4.786 9.755 1.00 97.44 180 PHE A N 1
ATOM 1475 C CA . PHE A 1 180 ? 3.315 -4.641 9.747 1.00 97.44 180 PHE A CA 1
ATOM 1476 C C . PHE A 1 180 ? 2.663 -5.704 10.633 1.00 97.44 180 PHE A C 1
ATOM 1478 O O . PHE A 1 180 ? 2.997 -6.880 10.505 1.00 97.44 180 PHE A O 1
ATOM 1485 N N . SER A 1 181 ? 1.705 -5.321 11.478 1.00 95.94 181 SER A N 1
ATOM 1486 C CA . SER A 1 181 ? 0.874 -6.249 12.259 1.00 95.94 181 SER A CA 1
ATOM 1487 C C . SER A 1 181 ? -0.527 -6.413 11.659 1.00 95.94 181 SER A C 1
ATOM 1489 O O . SER A 1 181 ? -1.196 -5.439 11.323 1.00 95.94 181 SER A O 1
ATOM 1491 N N . TYR A 1 182 ? -1.020 -7.647 11.565 1.00 92.81 182 TYR A N 1
ATOM 1492 C CA . TYR A 1 182 ? -2.404 -7.926 11.161 1.00 92.81 182 TYR A CA 1
ATOM 1493 C C . TYR A 1 182 ? -3.382 -7.911 12.345 1.00 92.81 182 TYR A C 1
ATOM 1495 O O . TYR A 1 182 ? -4.585 -8.101 12.160 1.00 92.81 182 TYR A O 1
ATOM 1503 N N . LYS A 1 183 ? -2.899 -7.684 13.572 1.00 91.88 183 LYS A N 1
ATOM 1504 C CA . LYS A 1 183 ? -3.743 -7.690 14.769 1.00 91.88 183 LYS A CA 1
ATOM 1505 C C . LYS A 1 183 ? -4.663 -6.475 14.794 1.00 91.88 183 LYS A C 1
ATOM 1507 O O . LYS A 1 183 ? -4.218 -5.329 14.840 1.00 91.88 183 LYS A O 1
ATOM 1512 N N . VAL A 1 184 ? -5.962 -6.743 14.876 1.00 88.19 184 VAL A N 1
ATOM 1513 C CA . VAL A 1 184 ? -6.967 -5.727 15.194 1.00 88.19 184 VAL A CA 1
ATOM 1514 C C . VAL A 1 184 ? -7.045 -5.598 16.711 1.00 88.19 184 VAL A C 1
ATOM 1516 O O . VAL A 1 184 ? -7.640 -6.430 17.387 1.00 88.19 184 VAL A O 1
ATOM 1519 N N . THR A 1 185 ? -6.402 -4.569 17.256 1.00 87.00 185 THR A N 1
ATOM 1520 C CA . THR A 1 185 ? -6.334 -4.336 18.711 1.00 87.00 185 THR A CA 1
ATOM 1521 C C . THR A 1 185 ? -7.439 -3.422 19.237 1.00 87.00 185 THR A C 1
ATOM 1523 O O . THR A 1 185 ? -7.621 -3.318 20.447 1.00 87.00 185 THR A O 1
ATOM 1526 N N . ARG A 1 186 ? -8.178 -2.758 18.340 1.00 81.44 186 ARG A N 1
ATOM 1527 C CA . ARG A 1 186 ? -9.276 -1.846 18.670 1.00 81.44 186 ARG A CA 1
ATOM 1528 C C . ARG A 1 186 ? -10.325 -1.869 17.560 1.00 81.44 186 ARG A C 1
ATOM 1530 O O . ARG A 1 186 ? -9.969 -1.763 16.385 1.00 81.44 186 ARG A O 1
ATOM 1537 N N . MET A 1 187 ? -11.587 -2.015 17.953 1.00 79.00 187 MET A N 1
ATOM 1538 C CA . MET A 1 187 ? -12.752 -1.866 17.077 1.00 79.00 187 MET A CA 1
ATOM 1539 C C . MET A 1 187 ? -13.250 -0.414 17.126 1.00 79.00 187 MET A C 1
ATOM 1541 O O . MET A 1 187 ? -13.062 0.239 18.158 1.00 79.00 187 MET A O 1
ATOM 1545 N N . PRO A 1 188 ? -13.862 0.098 16.042 1.00 73.62 188 PRO A N 1
ATOM 1546 C CA . PRO A 1 188 ? -14.503 1.409 16.073 1.00 73.62 188 PRO A CA 1
ATOM 1547 C C . PRO A 1 188 ? -15.642 1.419 17.091 1.00 73.62 188 PRO A C 1
ATOM 1549 O O . PRO A 1 188 ? -16.224 0.376 17.407 1.00 73.62 188 PRO A O 1
ATOM 1552 N N . GLU A 1 189 ? -15.969 2.601 17.597 1.00 72.94 189 GLU A N 1
ATOM 1553 C CA . GLU A 1 189 ? -17.148 2.760 18.441 1.00 72.94 189 GLU A CA 1
ATOM 1554 C C . GLU A 1 189 ? -18.389 2.819 17.548 1.00 72.94 189 GLU A C 1
ATOM 1556 O O . GLU A 1 189 ? -18.658 3.811 16.871 1.00 72.94 189 GLU A O 1
ATOM 1561 N N . PHE A 1 190 ? -19.163 1.735 17.533 1.00 69.69 190 PHE A N 1
ATOM 1562 C CA . PHE A 1 190 ? -20.446 1.719 16.839 1.00 69.69 190 PHE A CA 1
ATOM 1563 C C . PHE A 1 190 ? -21.473 2.497 17.656 1.00 69.69 190 PHE A C 1
ATOM 1565 O O . PHE A 1 190 ? -21.729 2.179 18.823 1.00 69.69 190 PHE A O 1
ATOM 1572 N N . LYS A 1 191 ? -22.096 3.504 17.039 1.00 70.50 191 LYS A N 1
ATOM 1573 C CA . LYS A 1 191 ? -23.204 4.224 17.671 1.00 70.50 191 LYS A CA 1
ATOM 1574 C C . LYS A 1 191 ? -24.392 3.269 17.824 1.00 70.50 191 LYS A C 1
ATOM 1576 O O . LYS A 1 191 ? -24.683 2.553 16.864 1.00 70.50 191 LYS A O 1
ATOM 1581 N N . PRO A 1 192 ? -25.121 3.284 18.956 1.00 72.56 192 PRO A N 1
ATOM 1582 C CA . PRO A 1 192 ? -26.332 2.477 19.152 1.00 72.56 192 PRO A CA 1
ATOM 1583 C C . PRO A 1 192 ? -27.334 2.581 17.990 1.00 72.56 192 PRO A C 1
ATOM 1585 O O . PRO A 1 192 ? -27.953 1.602 17.600 1.00 72.56 192 PRO A O 1
ATOM 1588 N N . GLU A 1 193 ? -27.419 3.759 17.376 1.00 76.19 193 GLU A N 1
ATOM 1589 C CA . GLU A 1 193 ? -28.288 4.062 16.232 1.00 76.19 193 GLU A CA 1
ATOM 1590 C C . GLU A 1 193 ? -27.899 3.336 14.929 1.00 76.19 193 GLU A C 1
ATOM 1592 O O . GLU A 1 193 ? -28.709 3.253 14.013 1.00 76.19 193 GLU A O 1
ATOM 1597 N N . THR A 1 194 ? -26.665 2.829 14.826 1.00 70.50 194 THR A N 1
ATOM 1598 C CA . THR A 1 194 ? -26.149 2.118 13.638 1.00 70.50 194 THR A CA 1
ATOM 1599 C C . THR A 1 194 ? -26.207 0.596 13.759 1.00 70.50 194 THR A C 1
ATOM 1601 O O . THR A 1 194 ? -25.776 -0.101 12.841 1.00 70.50 194 THR A O 1
ATOM 1604 N N . TYR A 1 195 ? -26.713 0.065 14.877 1.00 74.00 195 TYR A N 1
ATOM 1605 C CA . TYR A 1 195 ? -26.899 -1.375 15.023 1.00 74.00 195 TYR A CA 1
ATOM 1606 C C . TYR A 1 195 ? -28.107 -1.819 14.199 1.00 74.00 195 TYR A C 1
ATOM 1608 O O . TYR A 1 195 ? -29.232 -1.387 14.436 1.00 74.00 195 TYR A O 1
ATOM 1616 N N . GLU A 1 196 ? -27.861 -2.711 13.244 1.00 79.06 196 GLU A N 1
ATOM 1617 C CA . GLU A 1 196 ? -28.907 -3.472 12.572 1.00 79.06 196 GLU A CA 1
ATOM 1618 C C . GLU A 1 196 ? -29.014 -4.851 13.225 1.00 79.06 196 GLU A C 1
ATOM 1620 O O . GLU A 1 196 ? -28.021 -5.576 13.332 1.00 79.06 196 GLU A O 1
ATOM 1625 N N . GLU A 1 197 ? -30.221 -5.230 13.632 1.00 79.50 197 GLU A N 1
ATOM 1626 C CA . GLU A 1 197 ? -30.534 -6.600 14.028 1.00 79.50 197 GLU A CA 1
ATOM 1627 C C . GLU A 1 197 ? -30.885 -7.407 12.771 1.00 79.50 197 GLU A C 1
ATOM 1629 O O . GLU A 1 197 ? -31.636 -6.945 11.907 1.00 79.50 197 GLU A O 1
ATOM 1634 N N . LYS A 1 198 ? -30.293 -8.595 12.624 1.00 82.19 198 LYS A N 1
ATOM 1635 C CA . LYS A 1 198 ? -30.577 -9.507 11.512 1.00 82.19 198 LYS A CA 1
ATOM 1636 C C . LYS A 1 198 ? -30.831 -10.900 12.052 1.00 82.19 198 LYS A C 1
ATOM 1638 O O . LYS A 1 198 ? -29.929 -11.486 12.646 1.00 82.19 198 LYS A O 1
ATOM 1643 N N . ASP A 1 199 ? -32.009 -11.434 11.751 1.00 83.75 199 ASP A N 1
ATOM 1644 C CA . ASP A 1 199 ? -32.346 -12.827 12.033 1.00 83.75 199 ASP A CA 1
ATOM 1645 C C . ASP A 1 199 ? -31.423 -13.748 11.231 1.00 83.75 199 ASP A C 1
ATOM 1647 O O . ASP A 1 199 ? -31.336 -13.663 9.997 1.00 83.75 199 ASP A O 1
ATOM 1651 N N . LEU A 1 200 ? -30.715 -14.640 11.924 1.00 84.94 200 LEU A N 1
ATOM 1652 C CA . LEU A 1 200 ? -29.725 -15.502 11.291 1.00 84.94 200 LEU A CA 1
ATOM 1653 C C . LEU A 1 200 ? -30.338 -16.880 11.048 1.00 84.94 200 LEU A C 1
ATOM 1655 O O . LEU A 1 200 ? -30.530 -17.676 11.966 1.00 84.94 200 LEU A O 1
ATOM 1659 N N . GLN A 1 201 ? -30.644 -17.171 9.782 1.00 86.69 201 GLN A N 1
ATOM 1660 C CA . GLN A 1 201 ? -31.187 -18.462 9.369 1.00 86.69 201 GLN A CA 1
ATOM 1661 C C . GLN A 1 201 ? -30.154 -19.265 8.582 1.00 86.69 201 GLN A C 1
ATOM 1663 O O . GLN A 1 201 ? -29.634 -18.808 7.564 1.00 86.69 201 GLN A O 1
ATOM 1668 N N . PHE A 1 202 ? -29.915 -20.512 8.988 1.00 87.12 202 PHE A N 1
ATOM 1669 C CA . PHE A 1 202 ? -29.186 -21.460 8.148 1.00 87.12 202 PHE A CA 1
ATOM 1670 C C . PHE A 1 202 ? -29.824 -22.844 8.161 1.00 87.12 202 PHE A C 1
ATOM 1672 O O . PHE A 1 202 ? -30.446 -23.275 9.132 1.00 87.12 202 PHE A O 1
ATOM 1679 N N . SER A 1 203 ? -29.674 -23.547 7.040 1.00 85.88 203 SER A N 1
ATOM 1680 C CA . SER A 1 203 ? -30.162 -24.914 6.874 1.00 85.88 203 SER A CA 1
ATOM 1681 C C . SER A 1 203 ? -29.005 -25.895 6.985 1.00 85.88 203 SER A C 1
ATOM 1683 O O . SER A 1 203 ? -28.048 -25.820 6.216 1.00 85.88 203 SER A O 1
ATOM 1685 N N . TYR A 1 204 ? -29.108 -26.851 7.903 1.00 88.00 204 TYR A N 1
ATOM 1686 C CA . TYR A 1 204 ? -28.154 -27.947 8.034 1.00 88.00 204 TYR A CA 1
ATOM 1687 C C . TYR A 1 204 ? -28.895 -29.278 8.083 1.00 88.00 204 TYR A C 1
ATOM 1689 O O . TYR A 1 204 ? -29.818 -29.453 8.874 1.00 88.00 204 TYR A O 1
ATOM 1697 N N . LYS A 1 205 ? -28.504 -30.219 7.213 1.00 88.50 205 LYS A N 1
ATOM 1698 C CA . LYS A 1 205 ? -29.152 -31.538 7.079 1.00 88.50 205 LYS A CA 1
ATOM 1699 C C . LYS A 1 205 ? -30.686 -31.442 7.000 1.00 88.50 205 LYS A C 1
ATOM 1701 O O . LYS A 1 205 ? -31.388 -32.133 7.726 1.00 88.50 205 LYS A O 1
ATOM 1706 N N . GLN A 1 206 ? -31.187 -30.556 6.133 1.00 87.69 206 GLN A N 1
ATOM 1707 C CA . GLN A 1 206 ? -32.625 -30.310 5.915 1.00 87.69 206 GLN A CA 1
ATOM 1708 C C . GLN A 1 206 ? -33.386 -29.763 7.137 1.00 87.69 206 GLN A C 1
ATOM 1710 O O . GLN A 1 206 ? -34.609 -29.659 7.100 1.00 87.69 206 GLN A O 1
ATOM 1715 N N . LYS A 1 207 ? -32.683 -29.366 8.203 1.00 85.38 207 LYS A N 1
ATOM 1716 C CA . LYS A 1 207 ? -33.264 -28.674 9.349 1.00 85.38 207 LYS A CA 1
ATOM 1717 C C . LYS A 1 207 ? -32.881 -27.201 9.305 1.00 85.38 207 LYS A C 1
ATOM 1719 O O . LYS A 1 207 ? -31.707 -26.867 9.142 1.00 85.38 207 LYS A O 1
ATOM 1724 N N . VAL A 1 208 ? -33.883 -26.341 9.427 1.00 86.94 208 VAL A N 1
ATOM 1725 C CA . VAL A 1 208 ? -33.709 -24.891 9.506 1.00 86.94 208 VAL A CA 1
ATOM 1726 C C . VAL A 1 208 ? -33.475 -24.504 10.962 1.00 86.94 208 VAL A C 1
ATOM 1728 O O . VAL A 1 208 ? -34.198 -24.960 11.849 1.00 86.94 208 VAL A O 1
ATOM 1731 N N . TYR A 1 209 ? -32.462 -23.678 11.194 1.00 84.94 209 TYR A N 1
ATOM 1732 C CA . TYR A 1 209 ? -32.157 -23.076 12.485 1.00 84.94 209 TYR A CA 1
ATOM 1733 C C . TYR A 1 209 ? -32.340 -21.562 12.382 1.00 84.94 209 TYR A C 1
ATOM 1735 O O . TYR A 1 209 ? -31.978 -20.986 11.357 1.00 84.94 209 TYR A O 1
ATOM 1743 N N . HIS A 1 210 ? -32.890 -20.957 13.434 1.00 84.69 210 HIS A N 1
ATOM 1744 C CA . HIS A 1 210 ? -33.085 -19.514 13.587 1.00 84.69 210 HIS A CA 1
ATOM 1745 C C . HIS A 1 210 ? -32.408 -19.070 14.887 1.00 84.69 210 HIS A C 1
ATOM 1747 O O . HIS A 1 210 ? -32.491 -19.802 15.881 1.00 84.69 210 HIS A O 1
ATOM 1753 N N . PHE A 1 211 ? -31.748 -17.916 14.859 1.00 72.12 211 PHE A N 1
ATOM 1754 C CA . PHE A 1 211 ? -31.057 -17.289 15.985 1.00 72.12 211 PHE A CA 1
ATOM 1755 C C . PHE A 1 211 ? -31.325 -15.793 15.985 1.00 72.12 211 PHE A C 1
ATOM 1757 O O . PHE A 1 211 ? -31.376 -15.233 14.862 1.00 72.12 211 PHE A O 1
#

Foldseek 3Di:
DDDDDDDDPDPPFPFDWDWDDAFPDIQIFTHTPLCQDDADLFDDLVRLVVNVVSNVVDPCPRVLVSLLVVCVVVVFALQSSLVVQLVVLCVRPNCVRHVNSSLSSSQVSVQSNQWQKWWWTFPRDIWIWTWAPDDDPPFDWDDDPPTIITTPCCVVQPVNDDPVGIGTNPDDDPRRDDGHDPDDPDHGDDDPVNDDDDWDWDDDPNDIDTD